Protein AF-A0AAX7UXP7-F1 (afdb_monomer_lite)

Structure (mmCIF, N/CA/C/O backbone):
data_AF-A0AAX7UXP7-F1
#
_entry.id   AF-A0AAX7UXP7-F1
#
loop_
_atom_site.group_PDB
_atom_site.id
_atom_site.type_symbol
_atom_site.label_atom_id
_atom_site.label_alt_id
_atom_site.label_comp_id
_atom_site.label_asym_id
_atom_site.label_entity_id
_atom_site.label_seq_id
_atom_site.pdbx_PDB_ins_code
_atom_site.Cartn_x
_atom_site.Cartn_y
_atom_site.Cartn_z
_atom_site.occupancy
_atom_site.B_iso_or_equiv
_atom_site.auth_seq_id
_atom_site.auth_comp_id
_atom_site.auth_asym_id
_atom_site.auth_atom_id
_atom_site.pdbx_PDB_model_num
ATOM 1 N N . MET A 1 1 ? -62.414 -19.386 76.301 1.00 45.25 1 MET A N 1
ATOM 2 C CA . MET A 1 1 ? -62.161 -19.136 74.865 1.00 45.25 1 MET A CA 1
ATOM 3 C C . MET A 1 1 ? -60.770 -18.519 74.753 1.00 45.25 1 MET A C 1
ATOM 5 O O . MET A 1 1 ? -60.666 -17.306 74.685 1.00 45.25 1 MET A O 1
ATOM 9 N N . GLU A 1 2 ? -59.708 -19.322 74.833 1.00 50.69 2 GLU A N 1
ATOM 10 C CA . GLU A 1 2 ? -58.310 -18.823 74.799 1.00 50.69 2 GLU A CA 1
ATOM 11 C C . GLU A 1 2 ? -57.401 -19.686 73.902 1.00 50.69 2 GLU A C 1
ATOM 13 O O . GLU A 1 2 ? -56.520 -19.162 73.232 1.00 50.69 2 GLU A O 1
ATOM 18 N N . ASP A 1 3 ? -57.729 -20.971 73.752 1.00 52.78 3 ASP A N 1
ATOM 19 C CA . ASP A 1 3 ? -56.965 -21.984 73.004 1.00 52.78 3 ASP A CA 1
ATOM 20 C C . ASP A 1 3 ? -56.747 -21.676 71.498 1.00 52.78 3 ASP A C 1
ATOM 22 O O . ASP A 1 3 ? -55.701 -21.957 70.919 1.00 52.78 3 ASP A O 1
ATOM 26 N N . GLY A 1 4 ? -57.694 -20.994 70.841 1.00 56.22 4 GLY A N 1
ATOM 27 C CA . GLY A 1 4 ? -57.586 -20.679 69.407 1.00 56.22 4 GLY A CA 1
ATOM 28 C C . GLY A 1 4 ? -56.581 -19.571 69.054 1.00 56.22 4 GLY A C 1
ATOM 29 O O . GLY A 1 4 ? -56.155 -19.474 67.902 1.00 56.22 4 GLY A O 1
ATOM 30 N N . ARG A 1 5 ? -56.194 -18.720 70.015 1.00 55.06 5 ARG A N 1
ATOM 31 C CA . ARG A 1 5 ? -55.292 -17.580 69.765 1.00 55.06 5 ARG A CA 1
ATOM 32 C C . ARG A 1 5 ? -53.820 -17.988 69.853 1.00 55.06 5 ARG A C 1
ATOM 34 O O . ARG A 1 5 ? -53.022 -17.498 69.062 1.00 55.06 5 ARG A O 1
ATOM 41 N N . GLU A 1 6 ? -53.478 -18.922 70.737 1.00 54.00 6 GLU A N 1
ATOM 42 C CA . GLU A 1 6 ? -52.107 -19.430 70.897 1.00 54.00 6 GLU A CA 1
ATOM 43 C C . GLU A 1 6 ? -51.679 -20.368 69.760 1.00 54.00 6 GLU A C 1
ATOM 45 O O . GLU A 1 6 ? -50.511 -20.388 69.368 1.00 54.00 6 GLU A O 1
ATOM 50 N N . ALA A 1 7 ? -52.621 -21.107 69.168 1.00 58.28 7 ALA A N 1
ATOM 51 C CA . ALA A 1 7 ? -52.350 -21.936 67.994 1.00 58.28 7 ALA A CA 1
ATOM 52 C C . ALA A 1 7 ? -51.999 -21.089 66.754 1.00 58.28 7 ALA A C 1
ATOM 54 O O . ALA A 1 7 ? -51.093 -21.438 65.997 1.00 58.28 7 ALA A O 1
ATOM 55 N N . SER A 1 8 ? -52.677 -19.948 66.576 1.00 58.97 8 SER A N 1
ATOM 56 C CA . SER A 1 8 ? -52.464 -19.042 65.440 1.00 58.97 8 SER A CA 1
ATOM 57 C C . SER A 1 8 ? -51.187 -18.205 65.559 1.00 58.97 8 SER A C 1
ATOM 59 O O . SER A 1 8 ? -50.617 -17.817 64.540 1.00 58.97 8 SER A O 1
ATOM 61 N N . THR A 1 9 ? -50.722 -17.907 66.775 1.00 61.22 9 THR A N 1
ATOM 62 C CA . THR A 1 9 ? -49.427 -17.241 66.983 1.00 61.22 9 THR A CA 1
ATOM 63 C C . THR A 1 9 ? -48.274 -18.228 66.816 1.00 61.22 9 THR A C 1
ATOM 65 O O . THR A 1 9 ? -47.277 -17.898 66.180 1.00 61.22 9 THR A O 1
ATOM 68 N N . ASN A 1 10 ? -48.430 -19.476 67.270 1.00 64.75 10 ASN A N 1
ATOM 69 C CA . ASN A 1 10 ? -47.426 -20.528 67.084 1.00 64.75 10 ASN A CA 1
ATOM 70 C C . ASN A 1 10 ? -47.204 -20.932 65.619 1.00 64.75 10 ASN A C 1
ATOM 72 O O . ASN A 1 10 ? -46.110 -21.372 65.279 1.00 64.75 10 ASN A O 1
ATOM 76 N N . SER A 1 11 ? -48.203 -20.812 64.741 1.00 66.19 11 SER A N 1
ATOM 77 C CA . SER A 1 11 ? -48.009 -21.074 63.307 1.00 66.19 11 SER A CA 1
ATOM 78 C C . SER A 1 11 ? -47.203 -19.980 62.607 1.00 66.19 11 SER A C 1
ATOM 80 O O . SER A 1 11 ? -46.472 -20.277 61.671 1.00 66.19 11 SER A O 1
ATOM 82 N N . LEU A 1 12 ? -47.314 -18.731 63.070 1.00 63.19 12 LEU A N 1
ATOM 83 C CA . LEU A 1 12 ? -46.637 -17.570 62.484 1.00 63.19 12 LEU A CA 1
ATOM 84 C C . LEU A 1 12 ? -45.161 -17.505 62.909 1.00 63.19 12 LEU A C 1
ATOM 86 O O . LEU A 1 12 ? -44.303 -17.125 62.127 1.00 63.19 12 LEU A O 1
ATOM 90 N N . LEU A 1 13 ? -44.855 -17.971 64.123 1.00 61.97 13 LEU A N 1
ATOM 91 C CA . LEU A 1 13 ? -43.490 -18.084 64.651 1.00 61.97 13 LEU A CA 1
ATOM 92 C C . LEU A 1 13 ? -42.715 -19.311 64.129 1.00 61.97 13 LEU A C 1
ATOM 94 O O . LEU A 1 13 ? -41.560 -19.502 64.489 1.00 61.97 13 LEU A O 1
ATOM 98 N N . LYS A 1 14 ? -43.332 -20.162 63.303 1.00 64.94 14 LYS A N 1
ATOM 99 C CA . LYS A 1 14 ? -42.660 -21.305 62.655 1.00 64.94 14 LYS A CA 1
ATOM 100 C C . LYS A 1 14 ? -42.082 -20.975 61.282 1.00 64.94 14 LYS A C 1
ATOM 102 O O . LYS A 1 14 ? -41.465 -21.847 60.677 1.00 64.94 14 LYS A O 1
ATOM 107 N N . ASP A 1 15 ? -42.310 -19.763 60.789 1.00 71.06 15 ASP A N 1
ATOM 108 C CA . ASP A 1 15 ? -41.769 -19.329 59.508 1.00 71.06 15 ASP A CA 1
ATOM 109 C C . ASP A 1 15 ? -40.253 -19.096 59.624 1.00 71.06 15 ASP A C 1
ATOM 111 O O . ASP A 1 15 ? -39.783 -18.504 60.602 1.00 71.06 15 ASP A O 1
ATOM 115 N N . GLU A 1 16 ? -39.480 -19.554 58.635 1.00 68.81 16 GLU A N 1
ATOM 116 C CA . GLU A 1 16 ? -38.008 -19.482 58.649 1.00 68.81 16 GLU A CA 1
ATOM 117 C C . GLU A 1 16 ? -37.503 -18.038 58.771 1.00 68.81 16 GLU A C 1
ATOM 119 O O . GLU A 1 16 ? -36.435 -17.799 59.329 1.00 68.81 16 GLU A O 1
ATOM 124 N N . CYS A 1 17 ? -38.297 -17.054 58.334 1.00 67.94 17 CYS A N 1
ATOM 125 C CA . CYS A 1 17 ? -37.944 -15.638 58.426 1.00 67.94 17 CYS A CA 1
ATOM 126 C C . CYS A 1 17 ? -37.939 -15.082 59.864 1.00 67.94 17 CYS A C 1
ATOM 128 O O . CYS A 1 17 ? -37.333 -14.037 60.109 1.00 67.94 17 CYS A O 1
ATOM 130 N N . TYR A 1 18 ? -38.580 -15.769 60.819 1.00 70.25 18 TYR A N 1
ATOM 131 C CA . TYR A 1 18 ? -38.596 -15.389 62.236 1.00 70.25 18 TYR A CA 1
ATOM 132 C C . TYR A 1 18 ? -37.625 -16.211 63.089 1.00 70.25 18 TYR A C 1
ATOM 134 O O . TYR A 1 18 ? -37.438 -15.889 64.264 1.00 70.25 18 TYR A O 1
ATOM 142 N N . ALA A 1 19 ? -36.977 -17.232 62.516 1.00 73.06 19 ALA A N 1
ATOM 143 C CA . ALA A 1 19 ? -36.069 -18.124 63.234 1.00 73.06 19 ALA A CA 1
ATOM 144 C C . ALA A 1 19 ? -34.915 -17.362 63.907 1.00 73.06 19 ALA A C 1
ATOM 146 O O . ALA A 1 19 ? -34.604 -17.618 65.071 1.00 73.06 19 ALA A O 1
ATOM 147 N N . ASP A 1 20 ? -34.361 -16.361 63.219 1.00 73.19 20 ASP A N 1
ATOM 148 C CA . ASP A 1 20 ? -33.264 -15.532 63.730 1.00 73.19 20 ASP A CA 1
ATOM 149 C C . ASP A 1 20 ? -33.688 -14.654 64.920 1.00 73.19 20 ASP A C 1
ATOM 151 O O . ASP A 1 20 ? -32.883 -14.393 65.812 1.00 73.19 20 ASP A O 1
ATOM 155 N N . PHE A 1 21 ? -34.962 -14.249 64.985 1.00 75.44 21 PHE A N 1
ATOM 156 C CA . PHE A 1 21 ? -35.525 -13.427 66.066 1.00 75.44 21 PHE A CA 1
ATOM 157 C C . PHE A 1 21 ? -35.982 -14.248 67.283 1.00 75.44 21 PHE A C 1
ATOM 159 O O . PHE A 1 21 ? -36.223 -13.687 68.351 1.00 75.44 21 PHE A O 1
ATOM 166 N N . LEU A 1 22 ? -36.120 -15.568 67.129 1.00 74.88 22 LEU A N 1
ATOM 167 C CA . LEU A 1 22 ? -36.599 -16.497 68.161 1.00 74.88 22 LEU A CA 1
ATOM 168 C C . LEU A 1 22 ? -35.466 -17.145 68.975 1.00 74.88 22 LEU A C 1
ATOM 170 O O . LEU A 1 22 ? -35.725 -17.950 69.875 1.00 74.88 22 LEU A O 1
ATOM 174 N N . VAL A 1 23 ? -34.209 -16.794 68.689 1.00 79.19 23 VAL A N 1
ATOM 175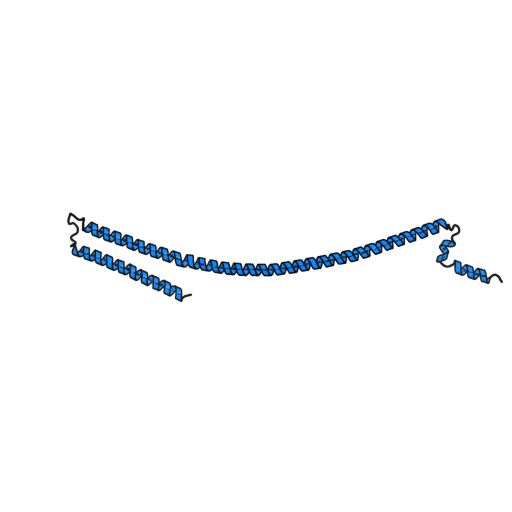 C CA . VAL A 1 23 ? -33.035 -17.238 69.453 1.00 79.19 23 VAL A CA 1
ATOM 176 C C . VAL A 1 23 ? -33.084 -16.651 70.872 1.00 79.19 23 VAL A C 1
ATOM 178 O O . VAL A 1 23 ? -33.317 -15.459 71.052 1.00 79.19 23 VAL A O 1
ATOM 181 N N . LYS A 1 24 ? -32.842 -17.482 71.900 1.00 72.69 24 LYS A N 1
ATOM 182 C CA . LYS A 1 24 ? -32.961 -17.096 73.326 1.00 72.69 24 LYS A CA 1
ATOM 183 C C . LYS A 1 24 ? -32.108 -15.887 73.742 1.00 72.69 24 LYS A C 1
ATOM 185 O O . LYS A 1 24 ? -32.504 -15.186 74.665 1.00 72.69 24 LYS A O 1
ATOM 190 N N . ASP A 1 25 ? -31.000 -15.640 73.047 1.00 75.81 25 ASP A N 1
ATOM 191 C CA . ASP A 1 25 ? -30.068 -14.530 73.287 1.00 75.81 25 ASP A CA 1
ATOM 192 C C . ASP A 1 25 ? -30.008 -13.570 72.084 1.00 75.81 25 ASP A C 1
ATOM 194 O O . ASP A 1 25 ? -28.939 -13.098 71.698 1.00 75.81 25 ASP A O 1
ATOM 198 N N . PHE A 1 26 ? -31.150 -13.323 71.433 1.00 78.25 26 PHE A N 1
ATOM 199 C CA . PHE A 1 26 ? -31.222 -12.437 70.273 1.00 78.25 26 PHE A CA 1
ATOM 200 C C . PHE A 1 26 ? -30.730 -11.020 70.608 1.00 78.25 26 PHE A C 1
ATOM 202 O O . PHE A 1 26 ? -31.384 -10.256 71.323 1.00 78.25 26 PHE A O 1
ATOM 209 N N . ASP A 1 27 ? -29.575 -10.655 70.050 1.00 78.62 27 ASP A N 1
ATOM 210 C CA . ASP A 1 27 ? -29.016 -9.315 70.166 1.00 78.62 27 ASP A CA 1
ATOM 211 C C . ASP A 1 27 ? -29.333 -8.479 68.921 1.00 78.62 27 ASP A C 1
ATOM 213 O O . ASP A 1 27 ? -28.698 -8.599 67.868 1.00 78.62 27 ASP A O 1
ATOM 217 N N . VAL A 1 28 ? -30.291 -7.562 69.083 1.00 80.06 28 VAL A N 1
ATOM 218 C CA . VAL A 1 28 ? -30.708 -6.591 68.061 1.00 80.06 28 VAL A CA 1
ATOM 219 C C . VAL A 1 28 ? -29.515 -5.821 67.498 1.00 80.06 28 VAL A C 1
ATOM 221 O O . VAL A 1 28 ? -29.499 -5.529 66.301 1.00 80.06 28 VAL A O 1
ATOM 224 N N . LYS A 1 29 ? -28.514 -5.481 68.322 1.00 83.06 29 LYS A N 1
ATOM 225 C CA . LYS A 1 29 ? -27.361 -4.678 67.883 1.00 83.06 29 LYS A CA 1
ATOM 226 C C . LYS A 1 29 ? -26.453 -5.473 66.956 1.00 83.06 29 LYS A C 1
ATOM 228 O O . LYS A 1 29 ? -26.049 -4.955 65.918 1.00 83.06 29 LYS A O 1
ATOM 233 N N . THR A 1 30 ? -26.179 -6.729 67.292 1.00 81.44 30 THR A N 1
ATOM 234 C CA . THR A 1 30 ? -25.364 -7.611 66.451 1.00 81.44 30 THR A CA 1
ATOM 235 C C . THR A 1 30 ? -26.091 -7.964 65.152 1.00 81.44 30 THR A C 1
ATOM 237 O O . THR A 1 30 ? -25.498 -7.858 64.078 1.00 81.44 30 THR A O 1
ATOM 240 N N . TYR A 1 31 ? -27.392 -8.268 65.215 1.00 82.00 31 TYR A N 1
ATOM 241 C CA . TYR A 1 31 ? -28.195 -8.562 64.023 1.00 82.00 31 TYR A CA 1
ATOM 242 C C . TYR A 1 31 ? -28.293 -7.357 63.072 1.00 82.00 31 TYR A C 1
ATOM 244 O O . TYR A 1 31 ? -28.062 -7.489 61.871 1.00 82.00 31 TYR A O 1
ATOM 252 N N . THR A 1 32 ? -28.564 -6.152 63.592 1.00 78.50 32 THR A N 1
ATOM 253 C CA . THR A 1 32 ? -28.597 -4.929 62.765 1.00 78.50 32 THR A CA 1
ATOM 254 C C . THR A 1 32 ? -27.227 -4.583 62.188 1.00 78.50 32 THR A C 1
ATOM 256 O O . THR A 1 32 ? -27.147 -4.242 61.010 1.00 78.50 32 THR A O 1
ATOM 259 N N . ALA A 1 33 ? -26.143 -4.733 62.955 1.00 80.00 33 ALA A N 1
ATOM 260 C CA . ALA A 1 33 ? -24.785 -4.538 62.447 1.00 80.00 33 ALA A CA 1
ATOM 261 C C . ALA A 1 33 ? -24.449 -5.513 61.304 1.00 80.00 33 ALA A C 1
ATOM 263 O O . ALA A 1 33 ? -23.885 -5.100 60.291 1.00 80.00 33 ALA A O 1
ATOM 264 N N . GLN A 1 34 ? -24.843 -6.783 61.426 1.00 81.69 34 GLN A N 1
ATOM 265 C CA . GLN A 1 34 ? -24.633 -7.801 60.396 1.00 81.69 34 GLN A CA 1
ATOM 266 C C . GLN A 1 34 ? -25.490 -7.553 59.147 1.00 81.69 34 GLN A C 1
ATOM 268 O O . GLN A 1 34 ? -24.985 -7.651 58.028 1.00 81.69 34 GLN A O 1
ATOM 273 N N . ALA A 1 35 ? -26.757 -7.170 59.315 1.00 79.12 35 ALA A N 1
ATOM 274 C CA . ALA A 1 35 ? -27.641 -6.806 58.209 1.00 79.12 35 ALA A CA 1
ATOM 275 C C . ALA A 1 35 ? -27.117 -5.583 57.432 1.00 79.12 35 ALA A C 1
ATOM 277 O O . ALA A 1 35 ? -27.110 -5.595 56.200 1.00 79.12 35 ALA A O 1
ATOM 278 N N . ILE A 1 36 ? -26.604 -4.563 58.133 1.00 82.25 36 ILE A N 1
ATOM 279 C CA . ILE A 1 36 ? -25.937 -3.407 57.512 1.00 82.25 36 ILE A CA 1
ATOM 280 C C . ILE A 1 36 ? -24.690 -3.864 56.744 1.00 82.25 36 ILE A C 1
ATOM 282 O O . ILE A 1 36 ? -24.492 -3.456 55.603 1.00 82.25 36 ILE A O 1
ATOM 286 N N . HIS A 1 37 ? -23.873 -4.747 57.322 1.00 85.00 37 HIS A N 1
ATOM 287 C CA . HIS A 1 37 ? -22.682 -5.274 56.654 1.00 85.00 37 HIS A CA 1
ATOM 288 C C . HIS A 1 37 ? -23.013 -6.024 55.357 1.00 85.00 37 HIS A C 1
ATOM 290 O O . HIS A 1 37 ? -22.356 -5.809 54.339 1.00 85.00 37 HIS A O 1
ATOM 296 N N . HIS A 1 38 ? -24.045 -6.871 55.362 1.00 84.06 38 HIS A N 1
ATOM 297 C CA . HIS A 1 38 ? -24.507 -7.561 54.155 1.00 84.06 38 HIS A CA 1
A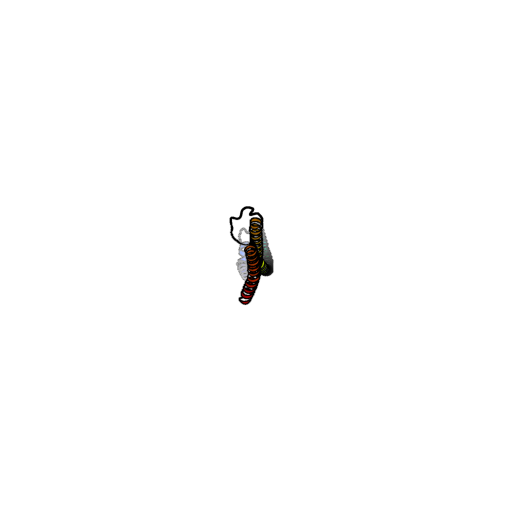TOM 298 C C . HIS A 1 38 ? -25.056 -6.592 53.104 1.00 84.06 38 HIS A C 1
ATOM 300 O O . HIS A 1 38 ? -24.774 -6.768 51.919 1.00 84.06 38 HIS A O 1
ATOM 306 N N . ALA A 1 39 ? -25.774 -5.542 53.518 1.00 82.75 39 ALA A N 1
ATOM 307 C CA . ALA A 1 39 ? -26.228 -4.493 52.606 1.00 82.75 39 ALA A CA 1
ATOM 308 C C . ALA A 1 39 ? -25.043 -3.771 51.937 1.00 82.75 39 ALA A C 1
ATOM 310 O O . ALA A 1 39 ? -25.058 -3.555 50.726 1.00 82.75 39 ALA A O 1
ATOM 311 N N . VAL A 1 40 ? -23.977 -3.485 52.693 1.00 85.25 40 VAL A N 1
ATOM 312 C CA . VAL A 1 40 ? -22.738 -2.901 52.153 1.00 85.25 40 VAL A CA 1
ATOM 313 C C . VAL A 1 40 ? -22.045 -3.861 51.177 1.00 85.25 40 VAL A C 1
ATOM 315 O O . VAL A 1 40 ? -21.572 -3.428 50.129 1.00 85.25 40 VAL A O 1
ATOM 318 N N . ILE A 1 41 ? -22.007 -5.165 51.465 1.00 85.12 41 ILE A N 1
ATOM 319 C CA . ILE A 1 41 ? -21.423 -6.171 50.557 1.00 85.12 41 ILE A CA 1
ATOM 320 C C . ILE A 1 41 ? -22.216 -6.253 49.244 1.00 85.12 41 ILE A C 1
ATOM 322 O O . ILE A 1 41 ? -21.615 -6.263 48.168 1.00 85.12 41 ILE A O 1
ATOM 326 N N . ALA A 1 42 ? -23.548 -6.257 49.314 1.00 87.62 42 ALA A N 1
ATOM 327 C CA . ALA A 1 42 ? -24.414 -6.212 48.137 1.00 87.62 42 ALA A CA 1
ATOM 328 C C . ALA A 1 42 ? -24.196 -4.935 47.307 1.00 87.62 42 ALA A C 1
ATOM 330 O O . ALA A 1 42 ? -24.122 -5.007 46.081 1.00 87.62 42 ALA A O 1
ATOM 331 N N . GLU A 1 43 ? -24.019 -3.780 47.953 1.00 88.62 43 GLU A N 1
ATOM 332 C CA . GLU A 1 43 ? -23.707 -2.522 47.265 1.00 88.62 43 GLU A CA 1
ATOM 333 C C . GLU A 1 43 ? -22.353 -2.584 46.539 1.00 88.62 43 GLU A C 1
ATOM 335 O O . GLU A 1 43 ? -22.240 -2.147 45.393 1.00 88.62 43 GLU A O 1
ATOM 340 N N . GLN A 1 44 ? -21.320 -3.155 47.165 1.00 91.31 44 GLN A N 1
ATOM 341 C CA . GLN A 1 44 ? -20.007 -3.311 46.528 1.00 91.31 44 GLN A CA 1
ATOM 342 C C . GLN A 1 44 ? -20.045 -4.298 45.355 1.00 91.31 44 GLN A C 1
ATOM 344 O O . GLN A 1 44 ? -19.441 -4.034 44.315 1.00 91.31 44 GLN A O 1
ATOM 349 N N . LEU A 1 45 ? -20.799 -5.394 45.472 1.00 90.50 45 LEU A N 1
ATOM 350 C CA . LEU A 1 45 ? -21.047 -6.321 44.363 1.00 90.50 45 LEU A CA 1
ATOM 351 C C . LEU A 1 45 ? -21.785 -5.642 43.206 1.00 90.50 45 LEU A C 1
ATOM 353 O O . LEU A 1 45 ? -21.415 -5.840 42.050 1.00 90.50 45 LEU A O 1
ATOM 357 N N . ALA A 1 46 ? -22.777 -4.799 43.503 1.00 91.69 46 ALA A N 1
ATOM 358 C CA . ALA A 1 46 ? -23.487 -4.026 42.489 1.00 91.69 46 ALA A CA 1
ATOM 359 C C . ALA A 1 46 ? -22.553 -3.038 41.768 1.00 91.69 46 ALA A C 1
ATOM 361 O O . ALA A 1 46 ? -22.565 -2.969 40.538 1.00 91.69 46 ALA A O 1
ATOM 362 N N . LYS A 1 47 ? -21.685 -2.331 42.506 1.00 93.19 47 LYS A N 1
ATOM 363 C CA . LYS A 1 47 ? -20.665 -1.435 41.928 1.00 93.19 47 LYS A CA 1
ATOM 364 C C . LYS A 1 47 ? -19.656 -2.189 41.068 1.00 93.19 47 LYS A C 1
ATOM 366 O O . LYS A 1 47 ? -19.296 -1.707 39.997 1.00 93.19 47 LYS A O 1
ATOM 371 N N . LEU A 1 48 ? -19.222 -3.373 41.496 1.00 94.88 48 LEU A N 1
ATOM 372 C CA . LEU A 1 48 ? -18.322 -4.213 40.710 1.00 94.88 48 LEU A CA 1
ATOM 373 C C . LEU A 1 48 ? -18.993 -4.691 39.418 1.00 94.88 48 LEU A C 1
ATOM 375 O O . LEU A 1 48 ? -18.406 -4.560 38.350 1.00 94.88 48 LEU A O 1
ATOM 379 N N . ALA A 1 49 ? -20.231 -5.183 39.492 1.00 93.44 49 ALA A N 1
ATOM 380 C CA . ALA A 1 49 ? -20.995 -5.599 38.316 1.00 93.44 49 ALA A CA 1
ATOM 381 C C . ALA A 1 49 ? -21.209 -4.436 37.329 1.00 93.44 49 ALA A C 1
ATOM 383 O O . ALA A 1 49 ? -21.068 -4.607 36.115 1.00 93.44 49 ALA A O 1
ATOM 384 N N . GLN A 1 50 ? -21.479 -3.236 37.850 1.00 94.94 50 GLN A N 1
ATOM 385 C CA . GLN A 1 50 ? -21.564 -2.014 37.055 1.00 94.94 50 GLN A CA 1
ATOM 386 C C . GLN A 1 50 ? -20.220 -1.671 36.398 1.00 94.94 50 GLN A C 1
ATOM 388 O O . GLN A 1 50 ? -20.190 -1.365 35.207 1.00 94.94 50 GLN A O 1
ATOM 393 N N . GLY A 1 51 ? -19.114 -1.752 37.143 1.00 94.94 51 GLY A N 1
ATOM 394 C CA . GLY A 1 51 ? -17.766 -1.523 36.622 1.00 94.94 51 GLY A CA 1
ATOM 395 C C . GLY A 1 51 ? -17.384 -2.518 35.526 1.00 94.94 51 GLY A C 1
ATOM 396 O O . GLY A 1 51 ? -16.852 -2.112 34.497 1.00 94.94 51 GLY A O 1
ATOM 397 N N . ILE A 1 52 ? -17.731 -3.798 35.695 1.00 94.75 52 ILE A N 1
ATOM 398 C CA . ILE A 1 52 ? -17.527 -4.841 34.679 1.00 94.75 52 ILE A CA 1
ATOM 399 C C . ILE A 1 52 ? -18.327 -4.519 33.413 1.00 94.75 52 ILE A C 1
ATOM 401 O O . ILE A 1 52 ? -17.766 -4.559 32.324 1.00 94.75 52 ILE A O 1
ATOM 405 N N . SER A 1 53 ? -19.601 -4.130 33.536 1.00 94.12 53 SER A N 1
ATOM 406 C CA . SER A 1 53 ? -20.416 -3.747 32.369 1.00 94.12 53 SER A CA 1
ATOM 407 C C . SER A 1 53 ? -19.887 -2.501 31.652 1.00 94.12 53 SER A C 1
ATOM 409 O O . SER A 1 53 ? -19.955 -2.410 30.429 1.00 94.12 53 SER A O 1
ATOM 411 N N . GLN A 1 54 ? -19.363 -1.522 32.394 1.00 94.88 54 GLN A N 1
ATOM 412 C CA . GLN A 1 54 ? -18.751 -0.335 31.793 1.00 94.88 54 GLN A CA 1
ATOM 413 C C . GLN A 1 54 ? -17.455 -0.679 31.061 1.00 94.88 54 GLN A C 1
ATOM 415 O O . GLN A 1 54 ? -17.255 -0.212 29.941 1.00 94.88 54 GLN A O 1
ATOM 420 N N . LEU A 1 55 ? -16.609 -1.516 31.666 1.00 95.56 55 LEU A N 1
ATOM 421 C CA . LEU A 1 55 ? -15.378 -1.989 31.044 1.00 95.56 55 LEU A CA 1
ATOM 422 C C . LEU A 1 55 ? -15.671 -2.789 29.772 1.00 95.56 55 LEU A C 1
ATOM 424 O O . LEU A 1 55 ? -15.003 -2.580 28.769 1.00 95.56 55 LEU A O 1
ATOM 428 N N . ASP A 1 56 ? -16.681 -3.658 29.797 1.00 94.25 56 ASP A N 1
ATOM 429 C CA . ASP A 1 56 ? -17.104 -4.448 28.638 1.00 94.25 56 ASP A CA 1
ATOM 430 C C . ASP A 1 56 ? -17.545 -3.552 27.471 1.00 94.25 56 ASP A C 1
ATOM 432 O O . ASP A 1 56 ? -17.075 -3.698 26.342 1.00 94.25 56 ASP A O 1
ATOM 436 N N . LYS A 1 57 ? -18.365 -2.535 27.761 1.00 93.50 57 LYS A N 1
ATOM 437 C CA . LYS A 1 57 ? -18.803 -1.558 26.758 1.00 93.50 57 LYS A CA 1
ATOM 438 C C . LYS A 1 57 ? -17.635 -0.765 26.167 1.00 93.50 57 LYS A C 1
ATOM 440 O O . LYS A 1 57 ? -17.585 -0.542 24.954 1.00 93.50 57 LYS A O 1
ATOM 445 N N . GLU A 1 58 ? -16.716 -0.318 27.013 1.00 93.31 58 GLU A N 1
ATOM 446 C CA . GLU A 1 58 ? -15.542 0.441 26.583 1.00 93.31 58 GLU A CA 1
ATOM 447 C C . GLU A 1 58 ? -14.598 -0.432 25.749 1.00 93.31 58 GLU A C 1
ATOM 449 O O . GLU A 1 58 ? -14.157 -0.023 24.678 1.00 93.31 58 GLU A O 1
ATOM 454 N N . LEU A 1 59 ? -14.362 -1.673 26.178 1.00 93.88 59 LEU A N 1
ATOM 455 C CA . LEU A 1 59 ? -13.554 -2.641 25.446 1.00 93.88 59 LEU A CA 1
ATOM 456 C C . LEU A 1 59 ? -14.160 -2.939 24.074 1.00 93.88 59 LEU A C 1
ATOM 458 O O . LEU A 1 59 ? -13.438 -2.932 23.079 1.00 93.88 59 LEU A O 1
ATOM 462 N N . HIS A 1 60 ? -15.478 -3.125 23.991 1.00 93.50 60 HIS A N 1
ATOM 463 C CA . HIS A 1 60 ? -16.160 -3.303 22.712 1.00 93.50 60 HIS A CA 1
ATOM 464 C C . HIS A 1 60 ? -15.978 -2.082 21.801 1.00 93.50 60 HIS A C 1
ATOM 466 O O . HIS A 1 60 ? -15.626 -2.228 20.632 1.00 93.50 60 HIS A O 1
ATOM 472 N N . THR A 1 61 ? -16.133 -0.875 22.348 1.00 90.00 61 THR A N 1
ATOM 473 C CA . THR A 1 61 ? -15.958 0.381 21.601 1.00 90.00 61 THR A CA 1
ATOM 474 C C . THR A 1 61 ? -14.531 0.524 21.071 1.00 90.00 61 THR A C 1
ATOM 476 O O . THR A 1 61 ? -14.338 0.801 19.888 1.00 90.00 61 THR A O 1
ATOM 479 N N . GLN A 1 62 ? -13.521 0.272 21.908 1.00 93.25 62 GLN A N 1
ATOM 480 C CA . GLN A 1 62 ? -12.114 0.347 21.509 1.00 93.25 62 GLN A CA 1
ATOM 481 C C . GLN A 1 62 ? -11.745 -0.710 20.469 1.00 93.25 62 GLN A C 1
ATOM 483 O O . GLN A 1 62 ? -11.016 -0.413 19.525 1.00 93.25 62 GLN A O 1
ATOM 488 N N . VAL A 1 63 ? -12.240 -1.942 20.615 1.00 93.00 63 VAL A N 1
ATOM 489 C CA . VAL A 1 63 ? -11.983 -3.019 19.650 1.00 93.00 63 VAL A CA 1
ATOM 490 C C . VAL A 1 63 ? -12.584 -2.683 18.290 1.00 93.00 63 VAL A C 1
ATOM 492 O O . VAL A 1 63 ? -11.897 -2.858 17.281 1.00 93.00 63 VAL A O 1
ATOM 495 N N . VAL A 1 64 ? -13.819 -2.172 18.261 1.00 87.69 64 VAL A N 1
ATOM 496 C CA . VAL A 1 64 ? -14.501 -1.761 17.026 1.00 87.69 64 VAL A CA 1
ATOM 497 C C . VAL A 1 64 ? -13.773 -0.591 16.369 1.00 87.69 64 VAL A C 1
ATOM 499 O O . VAL A 1 64 ? -13.411 -0.702 15.202 1.00 87.69 64 VAL A O 1
ATOM 502 N N . ALA A 1 65 ? -13.461 0.470 17.119 1.00 85.94 65 ALA A N 1
ATOM 503 C CA . ALA A 1 65 ? -12.718 1.618 16.595 1.00 85.94 65 ALA A CA 1
ATOM 504 C C . ALA A 1 65 ? -11.364 1.192 16.008 1.00 85.94 65 ALA A C 1
ATOM 506 O O . ALA A 1 65 ? -11.014 1.555 14.889 1.00 85.94 65 ALA A O 1
ATOM 507 N N . ARG A 1 66 ? -10.631 0.324 16.716 1.00 88.25 66 ARG A N 1
ATOM 508 C CA . ARG A 1 66 ? -9.346 -0.189 16.233 1.00 88.25 66 ARG A CA 1
ATOM 509 C C . ARG A 1 66 ? -9.493 -1.063 14.984 1.00 88.25 66 ARG A C 1
ATOM 511 O O . ARG A 1 66 ? -8.590 -1.070 14.155 1.00 88.25 66 ARG A O 1
ATOM 518 N N . HIS A 1 67 ? -10.586 -1.817 14.847 1.00 88.94 67 HIS A N 1
ATOM 519 C CA . HIS A 1 67 ? -10.858 -2.598 13.635 1.00 88.94 67 HIS A CA 1
ATOM 520 C C . HIS A 1 67 ? -11.173 -1.698 12.446 1.00 88.94 67 HIS A C 1
ATOM 522 O O . HIS A 1 67 ? -10.644 -1.943 11.365 1.00 88.94 67 HIS A O 1
ATOM 528 N N . GLU A 1 68 ? -11.981 -0.657 12.636 1.00 80.62 68 GLU A N 1
ATOM 529 C CA . GLU A 1 68 ? -12.248 0.330 11.587 1.00 80.62 68 GLU A CA 1
ATOM 530 C C . GLU A 1 68 ? -10.970 1.062 11.168 1.00 80.62 68 GLU A C 1
ATOM 532 O O . GLU A 1 68 ? -10.705 1.173 9.972 1.00 80.62 68 GLU A O 1
ATOM 537 N N . ASP A 1 69 ? -10.121 1.456 12.121 1.00 86.56 69 ASP A N 1
ATOM 538 C CA . ASP A 1 69 ? -8.823 2.073 11.832 1.00 86.56 69 ASP A CA 1
ATOM 539 C C . ASP A 1 69 ? -7.894 1.129 11.052 1.00 86.56 69 ASP A C 1
ATOM 541 O O . ASP A 1 69 ? -7.255 1.543 10.083 1.00 86.56 69 ASP A O 1
ATOM 545 N N . LEU A 1 70 ? -7.813 -0.148 11.445 1.00 84.12 70 LEU A N 1
ATOM 546 C CA . LEU A 1 70 ? -7.013 -1.157 10.740 1.00 84.12 70 LEU A CA 1
ATOM 547 C C . LEU A 1 70 ? -7.565 -1.451 9.340 1.00 84.12 70 LEU A C 1
ATOM 549 O O . LEU A 1 70 ? -6.783 -1.619 8.407 1.00 84.12 70 LEU A O 1
ATOM 553 N N . LEU A 1 71 ? -8.889 -1.477 9.169 1.00 81.88 71 LEU A N 1
ATOM 554 C CA . LEU A 1 71 ? -9.538 -1.629 7.865 1.00 81.88 71 LEU A CA 1
ATOM 555 C C . LEU A 1 71 ? -9.284 -0.416 6.967 1.00 81.88 71 LEU A C 1
ATOM 557 O O . LEU A 1 71 ? -8.950 -0.584 5.793 1.00 81.88 71 LEU A O 1
ATOM 561 N N . ALA A 1 72 ? -9.385 0.799 7.505 1.00 79.38 72 ALA A N 1
ATOM 562 C CA . ALA A 1 72 ? -9.078 2.028 6.780 1.00 79.38 72 ALA A CA 1
ATOM 563 C C . ALA A 1 72 ? -7.598 2.080 6.372 1.00 79.38 72 ALA A C 1
ATOM 565 O O . ALA A 1 72 ? -7.286 2.445 5.238 1.00 79.38 72 ALA A O 1
ATOM 566 N N . GLN A 1 73 ? -6.689 1.650 7.253 1.00 87.56 73 GLN A N 1
ATOM 567 C CA . GLN A 1 73 ? -5.269 1.503 6.928 1.00 87.56 73 GLN A CA 1
ATOM 568 C C . GLN A 1 73 ? -5.036 0.455 5.840 1.00 87.56 73 GLN A C 1
ATOM 570 O O . GLN A 1 73 ? -4.321 0.743 4.886 1.00 87.56 73 GLN A O 1
ATOM 575 N N . ALA A 1 74 ? -5.652 -0.725 5.931 1.00 80.94 74 ALA A N 1
ATOM 576 C CA . ALA A 1 74 ? -5.528 -1.767 4.912 1.00 80.94 74 ALA A CA 1
ATOM 577 C C . ALA A 1 74 ? -6.043 -1.289 3.544 1.00 80.94 74 ALA A C 1
ATOM 579 O O . ALA A 1 74 ? -5.348 -1.439 2.543 1.00 80.94 74 ALA A O 1
ATOM 580 N N . THR A 1 75 ? -7.197 -0.615 3.520 1.00 75.06 75 THR A N 1
ATOM 581 C CA . THR A 1 75 ? -7.769 -0.014 2.301 1.00 75.06 75 THR A CA 1
ATOM 582 C C . THR A 1 75 ? -6.859 1.089 1.741 1.00 75.06 75 THR A C 1
ATOM 584 O O . THR A 1 75 ? -6.687 1.226 0.529 1.00 75.06 75 THR A O 1
ATOM 587 N N . GLY A 1 76 ? -6.229 1.880 2.616 1.00 76.81 76 GLY A N 1
ATOM 588 C CA . GLY A 1 76 ? -5.247 2.892 2.226 1.00 76.81 76 GLY A CA 1
ATOM 589 C C . GLY A 1 76 ? -3.965 2.292 1.639 1.00 76.81 76 GLY A C 1
ATOM 590 O O . GLY A 1 76 ? -3.442 2.815 0.654 1.00 76.81 76 GLY A O 1
ATOM 591 N N . ILE A 1 77 ? -3.480 1.183 2.203 1.00 78.06 77 ILE A N 1
ATOM 592 C CA . ILE A 1 77 ? -2.314 0.439 1.702 1.00 78.06 77 ILE A CA 1
ATOM 593 C C . ILE A 1 77 ? -2.624 -0.196 0.343 1.00 78.06 77 ILE A C 1
ATOM 595 O O . ILE A 1 77 ? -1.801 -0.097 -0.562 1.00 78.06 77 ILE A O 1
ATOM 599 N N . GLU A 1 78 ? -3.814 -0.768 0.162 1.00 79.25 78 GLU A N 1
ATOM 600 C CA . GLU A 1 78 ? -4.257 -1.335 -1.120 1.00 79.25 78 GLU A CA 1
ATOM 601 C C . GLU A 1 78 ? -4.309 -0.268 -2.230 1.00 79.25 78 GLU A C 1
ATOM 603 O O . GLU A 1 78 ? -3.807 -0.469 -3.337 1.00 79.25 78 GLU A O 1
ATOM 608 N N . SER A 1 79 ? -4.828 0.925 -1.922 1.00 77.69 79 SER A N 1
ATOM 609 C CA . SER A 1 79 ? -4.795 2.069 -2.846 1.00 77.69 79 SER A CA 1
ATOM 610 C C . SER A 1 79 ? -3.360 2.460 -3.232 1.00 77.69 79 SER A C 1
ATOM 612 O O . SER A 1 79 ? -3.064 2.721 -4.404 1.00 77.69 79 SER A O 1
ATOM 614 N N . LEU A 1 80 ? -2.439 2.453 -2.262 1.00 79.81 80 LEU A N 1
ATOM 615 C CA . LEU A 1 80 ? -1.028 2.751 -2.502 1.00 79.81 80 LEU A CA 1
ATOM 616 C C . LEU A 1 80 ? -0.348 1.673 -3.361 1.00 79.81 80 LEU A C 1
ATOM 618 O O . LEU A 1 80 ? 0.464 2.013 -4.223 1.00 79.81 80 LEU A O 1
ATOM 622 N N . GLU A 1 81 ? -0.703 0.401 -3.185 1.00 86.12 81 GLU A N 1
ATOM 623 C CA . GLU A 1 81 ? -0.236 -0.702 -4.031 1.00 86.12 81 GLU A CA 1
ATOM 624 C C . GLU A 1 81 ? -0.645 -0.495 -5.497 1.00 86.12 81 GLU A C 1
ATOM 626 O O . GLU A 1 81 ? 0.188 -0.639 -6.396 1.00 86.12 81 GLU A O 1
ATOM 631 N N . GLY A 1 82 ? -1.874 -0.033 -5.751 1.00 81.69 82 GLY A N 1
ATOM 632 C CA . GLY A 1 82 ? -2.329 0.340 -7.095 1.00 81.69 82 GLY A CA 1
ATOM 633 C C . GLY A 1 82 ? -1.491 1.459 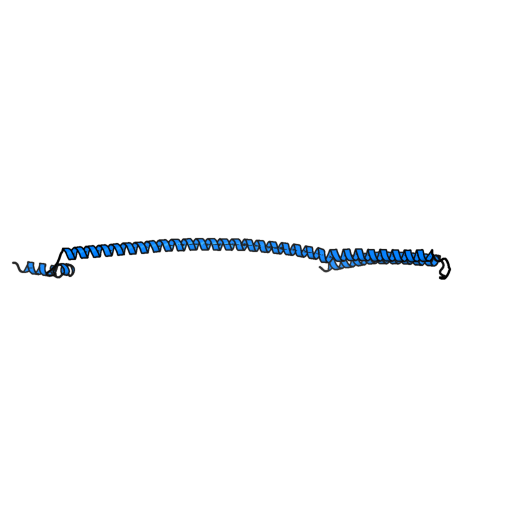-7.731 1.00 81.69 82 GLY A C 1
ATOM 634 O O . GLY A 1 82 ? -1.109 1.377 -8.903 1.00 81.69 82 GLY A O 1
ATOM 635 N N . VAL A 1 83 ? -1.131 2.490 -6.958 1.00 84.25 83 VAL A N 1
ATOM 636 C CA . VAL A 1 83 ? -0.232 3.563 -7.427 1.00 84.25 83 VAL A CA 1
ATOM 637 C C . VAL A 1 83 ? 1.170 3.022 -7.718 1.00 84.25 83 VAL A C 1
ATOM 639 O O . VAL A 1 83 ? 1.775 3.395 -8.726 1.00 84.25 83 VAL A O 1
ATOM 642 N N . LEU A 1 84 ? 1.682 2.128 -6.874 1.00 86.31 84 LEU A N 1
ATOM 643 C CA . LEU A 1 84 ? 3.012 1.541 -7.023 1.00 86.31 84 LEU A CA 1
ATOM 644 C C . LEU A 1 84 ? 3.091 0.632 -8.259 1.00 86.31 84 LEU A C 1
ATOM 646 O O . LEU A 1 84 ? 4.057 0.721 -9.018 1.00 86.31 84 LEU A O 1
ATOM 650 N N . GLN A 1 85 ? 2.040 -0.140 -8.553 1.00 87.00 85 GLN A N 1
ATOM 651 C CA . GLN A 1 85 ? 1.928 -0.875 -9.818 1.00 87.00 85 GLN A CA 1
ATOM 652 C C . GLN A 1 85 ? 1.893 0.054 -11.039 1.00 87.00 85 GLN A C 1
ATOM 654 O O . GLN A 1 85 ? 2.540 -0.219 -12.058 1.00 87.00 85 GLN A O 1
ATOM 659 N N . MET A 1 86 ? 1.189 1.185 -10.948 1.00 86.44 86 MET A N 1
ATOM 660 C CA . MET A 1 86 ? 1.175 2.179 -12.024 1.00 86.44 86 MET A CA 1
ATOM 661 C C . MET A 1 86 ? 2.562 2.805 -12.235 1.00 86.44 86 MET A C 1
ATOM 663 O O . MET A 1 86 ? 2.969 3.024 -13.378 1.00 86.44 86 MET A O 1
ATOM 667 N N . MET A 1 87 ? 3.313 3.071 -11.164 1.00 88.75 87 MET A N 1
ATOM 668 C CA . MET A 1 87 ? 4.701 3.530 -11.263 1.00 88.75 87 MET A CA 1
ATOM 669 C C . MET A 1 87 ? 5.603 2.471 -11.895 1.00 88.75 87 MET A C 1
ATOM 671 O O . MET A 1 87 ? 6.350 2.800 -12.815 1.00 88.75 87 MET A O 1
ATOM 675 N N . GLN A 1 88 ? 5.483 1.209 -11.480 1.00 91.50 88 GLN A N 1
ATOM 676 C CA . GLN A 1 88 ? 6.251 0.104 -12.053 1.00 91.50 88 GLN A CA 1
ATOM 677 C C . GLN A 1 88 ? 6.013 -0.021 -13.560 1.00 91.50 88 GLN A C 1
ATOM 679 O O . GLN A 1 88 ? 6.963 -0.108 -14.331 1.00 91.50 88 GLN A O 1
ATOM 684 N N . THR A 1 89 ? 4.754 0.063 -13.994 1.00 90.12 89 THR A N 1
ATOM 685 C CA . THR A 1 89 ? 4.391 0.016 -15.419 1.00 90.12 89 THR A CA 1
ATOM 686 C C . THR A 1 89 ? 5.057 1.147 -16.208 1.00 90.12 89 THR A C 1
ATOM 688 O O . THR A 1 89 ? 5.578 0.928 -17.302 1.00 90.12 89 THR A O 1
ATOM 691 N N . ARG A 1 90 ? 5.089 2.364 -15.650 1.00 88.75 90 ARG A N 1
ATOM 692 C CA . ARG A 1 90 ? 5.750 3.517 -16.284 1.00 88.75 90 ARG A CA 1
ATOM 693 C C . ARG A 1 90 ? 7.265 3.346 -16.348 1.00 88.75 90 ARG A C 1
ATOM 695 O O . ARG A 1 90 ? 7.850 3.663 -17.377 1.00 88.75 90 ARG A O 1
ATOM 702 N N . ILE A 1 91 ? 7.889 2.841 -15.285 1.00 91.69 91 ILE A N 1
ATOM 703 C CA . ILE A 1 91 ? 9.331 2.559 -15.260 1.00 91.69 91 ILE A CA 1
ATOM 704 C C . ILE A 1 91 ? 9.674 1.508 -16.313 1.00 91.69 91 ILE A C 1
ATOM 706 O O . ILE A 1 91 ? 10.590 1.729 -17.093 1.00 91.69 91 ILE A O 1
ATOM 710 N N . SER A 1 92 ? 8.908 0.420 -16.412 1.00 90.94 92 SER A N 1
ATOM 711 C CA . SER A 1 92 ? 9.119 -0.600 -17.444 1.00 90.94 92 SER A CA 1
ATOM 712 C C . SER A 1 92 ? 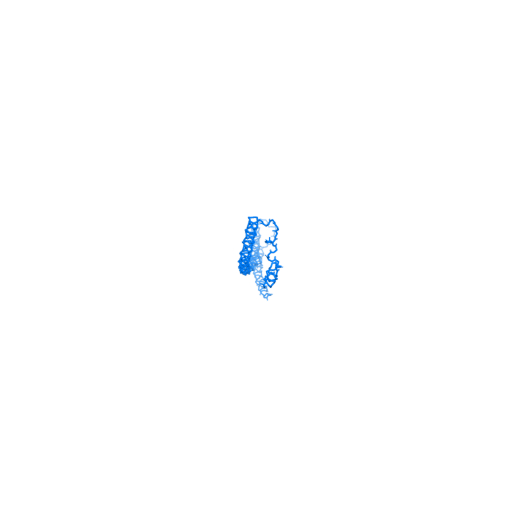8.978 -0.039 -18.862 1.00 90.94 92 SER A C 1
ATOM 714 O O . SER A 1 92 ? 9.785 -0.369 -19.726 1.00 90.94 92 SER A O 1
ATOM 716 N N . ALA A 1 93 ? 8.009 0.850 -19.105 1.00 89.94 93 ALA A N 1
ATOM 717 C CA . ALA A 1 93 ? 7.873 1.522 -20.398 1.00 89.94 93 ALA A CA 1
ATOM 718 C C . ALA A 1 93 ? 9.065 2.447 -20.706 1.00 89.94 93 ALA A C 1
ATOM 720 O O . ALA A 1 93 ? 9.560 2.465 -21.832 1.00 89.94 93 ALA A O 1
ATOM 721 N N . LEU A 1 94 ? 9.547 3.194 -19.708 1.00 92.75 94 LEU A N 1
ATOM 72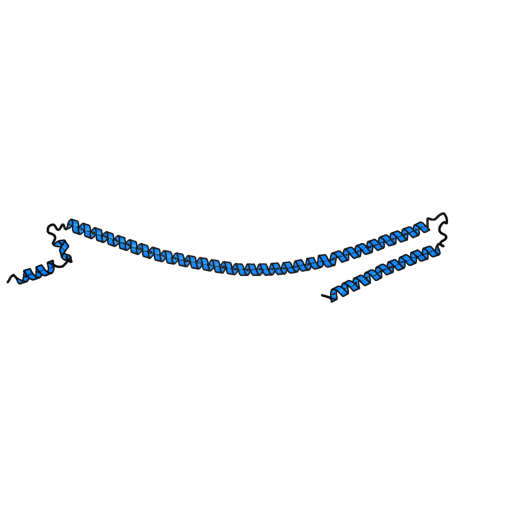2 C CA . LEU A 1 94 ? 10.741 4.032 -19.847 1.00 92.75 94 LEU A CA 1
ATOM 723 C C . LEU A 1 94 ? 11.989 3.191 -20.103 1.00 92.75 94 LEU A C 1
ATOM 725 O O . LEU A 1 94 ? 12.795 3.553 -20.951 1.00 92.75 94 LEU A O 1
ATOM 729 N N . GLN A 1 95 ? 12.130 2.066 -19.412 1.00 92.69 95 GLN A N 1
ATOM 730 C CA . GLN A 1 95 ? 13.263 1.169 -19.574 1.00 92.69 95 GLN A CA 1
ATOM 731 C C . GLN A 1 95 ? 13.281 0.558 -20.975 1.00 92.69 95 GLN A C 1
ATOM 733 O O . GLN A 1 95 ? 14.296 0.644 -21.647 1.00 92.69 95 GLN A O 1
ATOM 738 N N . ALA A 1 96 ? 12.131 0.116 -21.491 1.00 90.00 96 ALA A N 1
ATOM 739 C CA . ALA A 1 96 ? 12.020 -0.330 -22.879 1.00 90.00 96 ALA A CA 1
ATOM 740 C C . ALA A 1 96 ? 12.390 0.771 -23.895 1.00 90.00 96 ALA A C 1
ATOM 742 O O . ALA A 1 96 ? 13.002 0.491 -24.928 1.00 90.00 96 ALA A O 1
ATOM 743 N N . ALA A 1 97 ? 12.037 2.032 -23.619 1.00 89.62 97 ALA A N 1
ATOM 744 C CA . ALA A 1 97 ? 12.424 3.156 -24.469 1.00 89.62 97 ALA A CA 1
ATOM 745 C C . ALA A 1 97 ? 13.937 3.433 -24.413 1.00 89.62 97 ALA A C 1
ATOM 747 O O . ALA A 1 97 ? 14.538 3.705 -25.450 1.00 89.62 97 ALA A O 1
ATOM 748 N N . VAL A 1 98 ? 14.553 3.340 -23.231 1.00 91.62 98 VAL A N 1
ATOM 749 C CA . VAL A 1 98 ? 16.008 3.475 -23.057 1.00 91.62 98 VAL A CA 1
ATOM 750 C C . VAL A 1 98 ? 16.741 2.337 -23.760 1.00 91.62 98 VAL A C 1
ATOM 752 O O . VAL A 1 98 ? 17.619 2.618 -24.570 1.00 91.62 98 VAL A O 1
ATOM 755 N N . ASP A 1 99 ? 16.317 1.090 -23.559 1.00 89.75 99 ASP A N 1
ATOM 756 C CA . ASP A 1 99 ? 16.890 -0.089 -24.218 1.00 89.75 99 ASP A CA 1
ATOM 757 C C . ASP A 1 99 ? 16.822 0.049 -25.749 1.00 89.75 99 ASP A C 1
ATOM 759 O O . ASP A 1 99 ? 17.772 -0.266 -26.464 1.00 89.75 99 ASP A O 1
ATOM 763 N N . SER A 1 100 ? 15.721 0.603 -26.270 1.00 85.19 100 SER A N 1
ATOM 764 C CA . SER A 1 100 ? 15.574 0.888 -27.703 1.00 85.19 100 SER A CA 1
ATOM 765 C C . SER A 1 100 ? 16.579 1.935 -28.199 1.00 85.19 100 SER A C 1
ATOM 767 O O . SER A 1 100 ? 17.093 1.822 -29.311 1.00 85.19 100 SER A O 1
ATOM 769 N N . VAL A 1 101 ? 16.871 2.965 -27.399 1.00 83.38 101 VAL A N 1
ATOM 770 C CA . VAL A 1 101 ? 17.862 3.999 -27.743 1.00 83.38 101 VAL A CA 1
ATOM 771 C C . VAL A 1 101 ? 19.281 3.449 -27.659 1.00 83.38 101 VAL A C 1
ATOM 773 O O . VAL A 1 101 ? 20.092 3.757 -28.529 1.00 83.38 101 VAL A O 1
ATOM 776 N N . GLU A 1 102 ? 19.586 2.627 -26.657 1.00 81.56 102 GLU A N 1
ATOM 777 C CA . GLU A 1 102 ? 20.889 1.971 -26.530 1.00 81.56 102 GLU A CA 1
ATOM 778 C C . GLU A 1 102 ? 21.154 1.021 -27.696 1.00 81.56 102 GLU A C 1
ATOM 780 O O . GLU A 1 102 ? 22.235 1.075 -28.279 1.00 81.56 102 GLU A O 1
ATOM 785 N N . PHE A 1 103 ? 20.154 0.237 -28.107 1.00 80.19 103 PHE A N 1
ATOM 786 C CA . PHE A 1 103 ? 20.227 -0.599 -29.305 1.00 80.19 103 PHE A CA 1
ATOM 787 C C . PHE A 1 103 ? 20.509 0.240 -30.559 1.00 80.19 103 PHE A C 1
ATOM 789 O O . PHE A 1 103 ? 21.459 -0.021 -31.296 1.00 80.19 103 PHE A O 1
ATOM 796 N N . LEU A 1 104 ? 19.738 1.315 -30.771 1.00 77.38 104 LEU A N 1
ATOM 797 C CA . LEU A 1 104 ? 19.948 2.223 -31.902 1.00 77.38 104 LEU A CA 1
ATOM 798 C C . LEU A 1 104 ? 21.325 2.897 -31.866 1.00 77.38 104 LEU A C 1
ATOM 800 O O . LEU A 1 104 ? 21.918 3.129 -32.914 1.00 77.38 104 LEU A O 1
ATOM 804 N N . HIS A 1 105 ? 21.845 3.236 -30.690 1.00 74.69 105 HIS A N 1
ATOM 805 C CA . HIS A 1 105 ? 23.145 3.884 -30.575 1.00 74.69 105 HIS A CA 1
ATOM 806 C C . HIS A 1 105 ? 24.302 2.895 -30.775 1.00 74.69 105 HIS A C 1
ATOM 808 O O . HIS A 1 105 ? 25.236 3.187 -31.520 1.00 74.69 105 HIS A O 1
ATOM 814 N N . GLY A 1 106 ? 24.254 1.730 -30.130 1.00 73.25 106 GLY A N 1
ATOM 815 C CA . GLY A 1 106 ? 25.327 0.738 -30.156 1.00 73.25 106 GLY A CA 1
ATOM 816 C C . GLY A 1 106 ? 25.467 0.045 -31.507 1.00 73.25 106 GLY A C 1
ATOM 817 O O . GLY A 1 106 ? 26.564 0.012 -32.068 1.00 73.25 106 GLY A O 1
ATOM 818 N N . ASP A 1 107 ? 24.359 -0.451 -32.055 1.00 68.31 107 ASP A N 1
ATOM 819 C CA . ASP A 1 107 ? 24.400 -1.321 -33.234 1.00 68.31 107 ASP A CA 1
ATOM 820 C C . ASP A 1 107 ? 24.451 -0.554 -34.556 1.00 68.31 107 ASP A C 1
ATOM 822 O O . ASP A 1 107 ? 24.916 -1.089 -35.560 1.00 68.31 107 ASP A O 1
ATOM 826 N N . PHE A 1 108 ? 24.017 0.707 -34.581 1.00 66.50 108 PHE A N 1
ATOM 827 C CA . PHE A 1 108 ? 23.997 1.499 -35.812 1.00 66.50 108 PHE A CA 1
ATOM 828 C C . PHE A 1 108 ? 25.172 2.482 -35.897 1.00 66.50 108 PHE A C 1
ATOM 830 O O . PHE A 1 108 ? 25.868 2.550 -36.908 1.00 66.50 108 PHE A O 1
ATOM 837 N N . PHE A 1 109 ? 25.439 3.237 -34.828 1.00 68.06 109 PHE A N 1
ATOM 838 C CA . PHE A 1 109 ? 26.317 4.409 -34.913 1.00 68.06 109 PHE A CA 1
ATOM 839 C C . PHE A 1 109 ? 27.814 4.062 -34.906 1.00 68.06 109 PHE A C 1
ATOM 841 O O . PHE A 1 109 ? 28.605 4.656 -35.642 1.00 68.06 109 PHE A O 1
ATOM 848 N N . LEU A 1 110 ? 28.225 3.085 -34.094 1.00 71.06 110 LEU A N 1
ATOM 849 C CA . LEU A 1 110 ? 29.626 2.669 -33.987 1.00 71.06 110 LEU A CA 1
ATOM 850 C C . LEU A 1 110 ? 30.176 1.997 -35.258 1.00 71.06 110 LEU A C 1
ATOM 852 O O . LEU A 1 110 ? 31.262 2.399 -35.700 1.00 71.06 110 LEU A O 1
ATOM 856 N N . PRO A 1 111 ? 29.490 1.013 -35.876 1.00 71.75 111 PRO A N 1
ATOM 857 C CA . PRO A 1 111 ? 29.983 0.397 -37.106 1.00 71.75 111 PRO A CA 1
ATOM 858 C C . PRO A 1 111 ? 30.025 1.385 -38.279 1.00 71.75 111 PRO A C 1
ATOM 860 O O . PRO A 1 111 ? 30.979 1.360 -39.053 1.00 71.75 111 PRO A O 1
ATOM 863 N N . GLU A 1 112 ? 29.073 2.314 -38.384 1.00 70.19 112 GLU A N 1
ATOM 864 C CA . GLU A 1 112 ? 29.046 3.287 -39.484 1.00 70.19 112 GLU A CA 1
ATOM 865 C C . GLU A 1 112 ? 30.203 4.301 -39.405 1.00 70.19 112 GLU A C 1
ATOM 867 O O . GLU A 1 112 ? 30.871 4.586 -40.409 1.00 70.19 112 GLU A O 1
ATOM 872 N N . ILE A 1 113 ? 30.533 4.781 -38.198 1.00 75.12 113 ILE A N 1
ATOM 873 C CA . ILE A 1 113 ? 31.703 5.648 -37.987 1.00 75.12 113 ILE A CA 1
ATOM 874 C C . ILE A 1 113 ? 33.002 4.883 -38.217 1.00 75.12 113 ILE A C 1
ATOM 876 O O . ILE A 1 113 ? 33.877 5.372 -38.934 1.00 75.12 113 ILE A O 1
ATOM 880 N N . THR A 1 114 ? 33.155 3.698 -37.619 1.00 75.25 114 THR A N 1
ATOM 881 C CA . THR A 1 114 ? 34.392 2.913 -37.768 1.00 75.25 114 THR A CA 1
ATOM 882 C C . THR A 1 114 ? 34.639 2.531 -39.222 1.00 75.25 114 THR A C 1
ATOM 884 O O . THR A 1 114 ? 35.776 2.633 -39.681 1.00 75.25 114 THR A O 1
ATOM 887 N N . PHE A 1 115 ? 33.596 2.198 -39.982 1.00 72.56 115 PHE A N 1
ATOM 888 C CA . PHE A 1 115 ? 33.711 1.904 -41.406 1.00 72.56 115 PHE A CA 1
ATOM 889 C C . PHE A 1 115 ? 34.115 3.135 -42.230 1.00 72.56 115 PHE A C 1
ATOM 891 O O . PHE A 1 115 ? 35.076 3.067 -42.999 1.00 72.56 115 PHE A O 1
ATOM 898 N N . THR A 1 116 ? 33.457 4.283 -42.020 1.00 77.94 116 THR A N 1
ATOM 899 C CA . THR A 1 116 ? 33.803 5.548 -42.699 1.00 77.94 116 THR A CA 1
ATOM 900 C C . THR A 1 116 ? 35.257 5.944 -42.433 1.00 77.94 116 THR A C 1
ATOM 902 O O . THR A 1 116 ? 35.993 6.349 -43.338 1.00 77.94 116 THR A O 1
ATOM 905 N N . LEU A 1 117 ? 35.702 5.787 -41.186 1.00 81.38 117 LEU A N 1
ATOM 906 C CA . LEU A 1 117 ? 37.046 6.153 -40.753 1.00 81.38 117 LEU A CA 1
ATOM 907 C C . LEU A 1 117 ? 38.100 5.181 -41.310 1.00 81.38 117 LEU A C 1
ATOM 909 O O . LEU A 1 117 ? 39.140 5.623 -41.798 1.00 81.38 117 LEU A O 1
ATOM 913 N N . MET A 1 118 ? 37.809 3.876 -41.338 1.00 79.69 118 MET A N 1
ATOM 914 C CA . MET A 1 118 ? 38.662 2.868 -41.984 1.00 79.69 118 MET A CA 1
ATOM 915 C C . MET A 1 118 ? 38.788 3.108 -43.494 1.00 79.69 118 MET A C 1
ATOM 917 O O . MET A 1 118 ? 39.901 3.079 -44.023 1.00 79.69 118 MET A O 1
ATOM 921 N N . GLY A 1 119 ? 37.690 3.425 -44.186 1.00 79.38 119 GLY A N 1
ATOM 922 C CA . GLY A 1 119 ? 37.707 3.785 -45.608 1.00 79.38 119 GLY A CA 1
ATOM 923 C C . GLY A 1 119 ? 38.563 5.025 -45.890 1.00 79.38 119 GLY A C 1
ATOM 924 O O . GLY A 1 119 ? 39.393 5.022 -46.805 1.00 79.38 119 GLY A O 1
ATOM 925 N N . ALA A 1 120 ? 38.445 6.062 -45.056 1.00 79.94 120 ALA A N 1
ATOM 926 C CA . ALA A 1 120 ? 39.286 7.253 -45.150 1.00 79.94 120 ALA A CA 1
ATOM 927 C C . ALA A 1 120 ? 40.779 6.932 -44.945 1.00 79.94 120 ALA A C 1
ATOM 929 O O . ALA A 1 120 ? 41.616 7.413 -45.711 1.00 79.94 120 ALA A O 1
ATOM 930 N N . ILE A 1 121 ? 41.130 6.083 -43.972 1.00 80.50 121 ILE A N 1
ATOM 931 C CA . ILE A 1 121 ? 42.519 5.654 -43.724 1.00 80.50 121 ILE A CA 1
ATOM 932 C C . ILE A 1 121 ? 43.093 4.905 -44.932 1.00 80.50 121 ILE A C 1
ATOM 934 O O . ILE A 1 121 ? 44.216 5.190 -45.362 1.00 80.50 121 ILE A O 1
ATOM 938 N N . VAL A 1 122 ? 42.336 3.972 -45.512 1.00 81.38 122 VAL A N 1
ATOM 939 C CA . VAL A 1 122 ? 42.763 3.234 -46.713 1.00 81.38 122 VAL A CA 1
ATOM 940 C C . VAL A 1 122 ? 42.992 4.201 -47.878 1.00 81.38 122 VAL A C 1
ATOM 942 O O . VAL A 1 122 ? 44.012 4.118 -48.560 1.00 81.38 122 VAL A O 1
ATOM 945 N N . SER A 1 123 ? 42.110 5.187 -48.047 1.00 77.88 123 SER A N 1
ATOM 946 C CA . SER A 1 123 ? 42.239 6.201 -49.096 1.00 77.88 123 SER A CA 1
ATOM 947 C C . SER A 1 123 ? 43.478 7.082 -48.926 1.00 77.88 123 SER A C 1
ATOM 949 O O . SER A 1 123 ? 44.245 7.304 -49.869 1.00 77.88 123 SER A O 1
ATOM 951 N N . ILE A 1 124 ? 43.739 7.539 -47.700 1.00 80.94 124 ILE A N 1
ATOM 952 C CA . ILE A 1 124 ? 44.917 8.350 -47.375 1.00 80.94 124 ILE A CA 1
ATOM 953 C C . ILE A 1 124 ? 46.206 7.551 -47.597 1.00 80.94 124 ILE A C 1
ATOM 955 O O . ILE A 1 124 ? 47.132 8.050 -48.239 1.00 80.94 124 ILE A O 1
ATOM 959 N N . THR A 1 125 ? 46.275 6.313 -47.101 1.00 80.00 125 THR A N 1
ATOM 960 C CA . THR A 1 125 ? 47.473 5.464 -47.234 1.00 80.00 125 THR A CA 1
ATOM 961 C C . THR A 1 125 ? 47.762 5.119 -48.692 1.00 80.00 125 THR A C 1
ATOM 963 O O . THR A 1 125 ? 48.918 5.174 -49.120 1.00 80.00 125 THR A O 1
ATOM 966 N N . PHE A 1 126 ? 46.727 4.858 -49.489 1.00 78.69 126 PHE A N 1
ATOM 967 C CA . PHE A 1 126 ? 46.863 4.627 -50.921 1.00 78.69 126 PHE A CA 1
ATOM 968 C C . PHE A 1 126 ? 47.368 5.866 -51.669 1.00 78.69 126 PHE A C 1
ATOM 970 O O . PHE A 1 126 ? 48.330 5.778 -52.436 1.00 78.69 126 PHE A O 1
ATOM 977 N N . ASN A 1 127 ? 46.781 7.037 -51.406 1.00 77.88 127 ASN A N 1
ATOM 978 C CA . ASN A 1 127 ? 47.233 8.299 -51.996 1.00 77.88 127 ASN A CA 1
ATOM 979 C C . ASN A 1 127 ? 48.689 8.611 -51.617 1.00 77.88 127 ASN A C 1
ATOM 981 O O . ASN A 1 127 ? 49.472 9.048 -52.463 1.00 77.88 127 ASN A O 1
ATOM 985 N N . MET A 1 128 ? 49.082 8.331 -50.372 1.00 79.12 128 MET A N 1
ATOM 986 C CA . MET A 1 128 ? 50.456 8.503 -49.896 1.00 79.12 128 MET A CA 1
ATOM 987 C C . MET A 1 128 ? 51.435 7.547 -50.596 1.00 79.12 128 MET A C 1
ATOM 989 O O . MET A 1 128 ? 52.536 7.960 -50.970 1.00 79.12 128 MET A O 1
ATOM 993 N N . LEU A 1 129 ? 51.038 6.292 -50.836 1.00 79.88 129 LEU A N 1
ATOM 994 C CA . LEU A 1 129 ? 51.835 5.317 -51.588 1.00 79.88 129 LEU A CA 1
ATOM 995 C C . LEU A 1 129 ? 51.989 5.724 -53.059 1.00 79.88 129 LEU A C 1
ATOM 997 O O . LEU A 1 129 ? 53.097 5.684 -53.594 1.00 79.88 129 LEU A O 1
ATOM 1001 N N . ALA A 1 130 ? 50.904 6.165 -53.698 1.00 76.81 130 ALA A N 1
ATOM 1002 C CA . ALA A 1 130 ? 50.923 6.650 -55.074 1.00 76.81 130 ALA A CA 1
ATOM 1003 C C . ALA A 1 130 ? 51.848 7.866 -55.230 1.00 76.81 130 ALA A C 1
ATOM 1005 O O . ALA A 1 130 ? 52.653 7.915 -56.162 1.00 76.81 130 ALA A O 1
ATOM 1006 N N . LEU A 1 131 ? 51.798 8.808 -54.282 1.00 79.31 131 LEU A N 1
ATOM 1007 C CA . LEU A 1 131 ? 52.691 9.964 -54.261 1.00 79.31 131 LEU A CA 1
ATOM 1008 C C . LEU A 1 131 ? 54.158 9.545 -54.087 1.00 79.31 131 LEU A C 1
ATOM 1010 O O . LEU A 1 131 ? 55.020 10.069 -54.786 1.00 79.31 131 LEU A O 1
ATOM 1014 N N . LYS A 1 132 ? 54.447 8.569 -53.215 1.00 78.88 132 LYS A N 1
ATOM 1015 C CA . LYS A 1 132 ? 55.807 8.047 -52.992 1.00 78.88 132 LYS A CA 1
ATOM 1016 C C . LYS A 1 132 ? 56.378 7.327 -54.220 1.00 78.88 132 LYS A C 1
ATOM 1018 O O . LYS A 1 132 ? 57.566 7.453 -54.504 1.00 78.88 132 LYS A O 1
ATOM 1023 N N . LEU A 1 133 ? 55.547 6.596 -54.963 1.00 72.31 133 LEU A N 1
ATOM 1024 C CA . LEU A 1 133 ? 55.946 5.977 -56.233 1.00 72.31 133 LEU A CA 1
ATOM 1025 C C . LEU A 1 133 ? 56.221 7.032 -57.311 1.00 72.31 133 LEU A C 1
ATOM 1027 O O . LEU A 1 133 ? 57.201 6.921 -58.047 1.00 72.31 133 LEU A O 1
ATOM 1031 N N . LEU A 1 134 ? 55.394 8.080 -57.373 1.00 71.69 134 LEU A N 1
ATOM 1032 C CA . LEU A 1 134 ? 55.579 9.189 -58.307 1.00 71.69 134 LEU A CA 1
ATOM 1033 C C . LEU A 1 134 ? 56.882 9.950 -58.023 1.00 71.69 134 LEU A C 1
ATOM 1035 O O . LEU A 1 134 ? 57.656 10.200 -58.945 1.00 71.69 134 LEU A O 1
ATOM 1039 N N . THR A 1 135 ? 57.151 10.291 -56.759 1.00 69.88 135 THR A N 1
ATOM 1040 C CA . THR A 1 135 ? 58.387 10.989 -56.376 1.00 69.88 135 THR A CA 1
ATOM 1041 C C . THR A 1 135 ? 59.614 10.119 -56.604 1.00 69.88 135 THR A C 1
ATOM 1043 O O . THR A 1 135 ? 60.577 10.617 -57.175 1.00 69.88 135 THR A O 1
ATOM 1046 N N . SER A 1 136 ? 59.559 8.819 -56.283 1.00 70.31 136 SER A N 1
ATOM 1047 C CA . SER A 1 136 ? 60.645 7.872 -56.580 1.00 70.31 136 SER A CA 1
ATOM 1048 C C . SER A 1 136 ? 60.975 7.805 -58.074 1.00 70.31 136 SER A C 1
ATOM 1050 O O . SER A 1 136 ? 62.146 7.718 -58.423 1.00 70.31 136 SER A O 1
ATOM 1052 N N . SER A 1 137 ? 59.971 7.896 -58.955 1.00 63.62 137 SER A N 1
ATOM 1053 C CA . SER A 1 137 ? 60.177 7.954 -60.411 1.00 63.62 137 SER A CA 1
ATOM 1054 C C . SER A 1 137 ? 60.795 9.276 -60.888 1.00 63.62 137 SER A C 1
ATOM 1056 O O . SER A 1 137 ? 61.386 9.307 -61.965 1.00 63.62 137 SER A O 1
ATOM 1058 N N . LEU A 1 138 ? 60.623 10.367 -60.138 1.00 62.62 138 LEU A N 1
ATOM 1059 C CA . LEU A 1 138 ? 61.199 11.687 -60.429 1.00 62.62 138 LEU A CA 1
ATOM 1060 C C . LEU A 1 138 ? 62.619 11.842 -59.857 1.00 62.62 138 LEU A C 1
ATOM 1062 O O . LEU A 1 138 ? 63.410 12.608 -60.402 1.00 62.62 138 LEU A O 1
ATOM 1066 N N . THR A 1 139 ? 62.957 11.113 -58.790 1.00 59.25 139 THR A N 1
ATOM 1067 C CA . THR A 1 139 ? 64.270 11.128 -58.121 1.00 59.25 139 THR A CA 1
ATOM 1068 C C . THR A 1 139 ? 65.182 9.961 -58.512 1.00 59.25 139 THR A C 1
ATOM 1070 O O . THR A 1 139 ? 66.060 9.615 -57.730 1.00 59.25 139 THR A O 1
ATOM 1073 N N . ASP A 1 140 ? 65.009 9.353 -59.690 1.00 54.94 140 ASP A N 1
ATOM 1074 C CA . ASP A 1 140 ? 65.939 8.355 -60.246 1.00 54.94 140 ASP A CA 1
ATOM 1075 C C . ASP A 1 140 ? 66.999 9.048 -61.142 1.00 54.94 140 ASP A C 1
ATOM 1077 O O . ASP A 1 140 ? 66.778 9.211 -62.343 1.00 54.94 140 ASP A O 1
ATOM 1081 N N . PRO A 1 141 ? 68.171 9.477 -60.621 1.00 50.34 141 PRO A N 1
ATOM 1082 C CA . PRO A 1 141 ? 69.227 10.085 -61.435 1.00 50.34 141 PRO A CA 1
ATOM 1083 C C . PRO A 1 141 ? 70.106 9.069 -62.183 1.00 50.34 141 PRO A C 1
ATOM 1085 O O . PRO A 1 141 ? 70.981 9.477 -62.941 1.00 50.34 141 PRO A O 1
ATOM 1088 N N . LEU A 1 142 ? 69.915 7.758 -62.001 1.00 50.06 142 LEU A N 1
ATOM 1089 C CA . LEU A 1 142 ? 70.742 6.722 -62.631 1.00 50.06 142 LEU A CA 1
ATOM 1090 C C . LEU A 1 142 ? 69.864 5.556 -63.092 1.00 50.06 142 LEU A C 1
ATOM 1092 O O . LEU A 1 142 ? 69.440 4.726 -62.292 1.00 50.06 142 LEU A O 1
ATOM 1096 N N . GLY A 1 143 ? 69.599 5.519 -64.401 1.00 54.38 143 GLY A N 1
ATOM 1097 C CA . GLY A 1 143 ? 68.725 4.561 -65.076 1.00 54.38 143 GLY A CA 1
ATOM 1098 C C . GLY A 1 143 ? 69.011 3.099 -64.737 1.00 54.38 143 GLY A C 1
ATOM 1099 O O . GLY A 1 143 ? 69.817 2.442 -65.392 1.00 54.38 143 GLY A O 1
ATOM 1100 N N . ARG A 1 144 ? 68.293 2.573 -63.740 1.00 54.56 144 ARG A N 1
ATOM 1101 C CA . ARG A 1 144 ? 68.306 1.149 -63.373 1.00 54.56 144 ARG A CA 1
ATOM 1102 C C . ARG A 1 144 ? 66.961 0.449 -63.569 1.00 54.56 144 ARG A C 1
ATOM 1104 O O . ARG A 1 144 ? 66.904 -0.772 -63.494 1.00 54.56 144 ARG A O 1
ATOM 1111 N N . SER A 1 145 ? 65.902 1.191 -63.889 1.00 55.59 145 SER A N 1
ATOM 1112 C CA . SER A 1 145 ? 64.598 0.644 -64.268 1.00 55.59 145 SER A CA 1
ATOM 1113 C C . SER A 1 145 ? 64.288 1.071 -65.702 1.00 55.59 145 SER A C 1
ATOM 1115 O O . SER A 1 145 ? 63.978 2.230 -65.954 1.00 55.59 145 SER A O 1
ATOM 1117 N N . GLY A 1 146 ? 64.420 0.154 -66.667 1.00 54.69 146 GLY A N 1
ATOM 1118 C CA . GLY A 1 146 ? 64.190 0.380 -68.106 1.00 54.69 146 GLY A CA 1
ATOM 1119 C C . GLY A 1 146 ? 62.727 0.651 -68.493 1.00 54.69 146 GLY A C 1
ATOM 1120 O O . GLY A 1 146 ? 62.278 0.252 -69.566 1.00 54.69 146 GLY A O 1
ATOM 1121 N N . VAL A 1 147 ? 61.953 1.282 -67.613 1.00 59.78 147 VAL A N 1
ATOM 1122 C CA . VAL A 1 147 ? 60.524 1.533 -67.772 1.00 59.78 147 VAL A CA 1
ATOM 1123 C C . VAL A 1 147 ? 60.329 2.969 -68.261 1.00 59.78 147 VAL A C 1
ATOM 1125 O O . VAL A 1 147 ? 60.554 3.927 -67.528 1.00 59.78 147 VAL A O 1
ATOM 1128 N N . ASN A 1 148 ? 59.895 3.120 -69.518 1.00 62.62 148 ASN A N 1
ATOM 1129 C CA . ASN A 1 148 ? 59.582 4.418 -70.129 1.00 62.62 148 ASN A CA 1
ATOM 1130 C C . ASN A 1 148 ? 58.637 5.240 -69.233 1.00 62.62 148 ASN A C 1
ATOM 1132 O O . ASN A 1 148 ? 57.617 4.723 -68.783 1.00 62.62 148 ASN A O 1
ATOM 1136 N N . GLY A 1 149 ? 58.897 6.540 -69.045 1.00 63.53 149 GLY A N 1
ATOM 1137 C CA . GLY A 1 149 ? 58.070 7.420 -68.195 1.00 63.53 149 GLY A CA 1
ATOM 1138 C C . GLY A 1 149 ? 56.572 7.441 -68.553 1.00 63.53 149 GLY A C 1
ATOM 1139 O O . GLY A 1 149 ? 55.719 7.624 -67.688 1.00 63.53 149 GLY A O 1
ATOM 1140 N N . LYS A 1 150 ? 56.219 7.139 -69.812 1.00 69.12 150 LYS A N 1
ATOM 1141 C CA . LYS A 1 150 ? 54.822 6.944 -70.252 1.00 69.12 150 LYS A CA 1
ATOM 1142 C C . LYS A 1 150 ? 54.146 5.732 -69.592 1.00 69.12 150 LYS A C 1
ATOM 1144 O O . LYS A 1 150 ? 52.936 5.747 -69.388 1.00 69.12 150 LYS A O 1
ATOM 1149 N N . THR A 1 151 ? 54.900 4.684 -69.274 1.00 71.06 151 THR A N 1
ATOM 1150 C CA . THR A 1 151 ? 54.416 3.473 -68.599 1.00 71.06 151 THR A CA 1
ATOM 1151 C C . THR A 1 151 ? 54.142 3.747 -67.122 1.00 71.06 151 THR A C 1
ATOM 1153 O O . THR A 1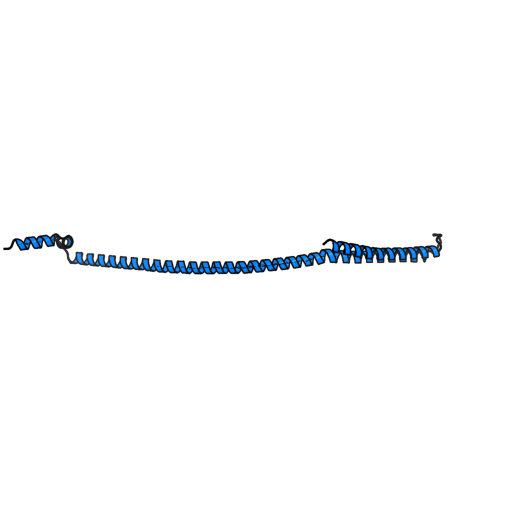 151 ? 53.101 3.336 -66.620 1.00 71.06 151 THR A O 1
ATOM 1156 N N . TRP A 1 152 ? 54.994 4.530 -66.456 1.00 69.06 152 TRP A N 1
ATOM 1157 C CA . TRP A 1 152 ? 54.754 4.985 -65.081 1.00 69.06 152 TRP A CA 1
ATOM 1158 C C . TRP A 1 152 ? 53.502 5.850 -64.961 1.00 69.06 152 TRP A C 1
ATOM 1160 O O . TRP A 1 152 ? 52.690 5.633 -64.063 1.00 69.06 152 TRP A O 1
ATOM 1170 N N . LEU A 1 153 ? 53.282 6.753 -65.921 1.00 71.06 153 LEU A N 1
ATOM 1171 C CA . LEU A 1 153 ? 52.060 7.557 -65.971 1.00 71.06 153 LEU A CA 1
ATOM 1172 C C . LEU A 1 153 ? 50.808 6.682 -66.114 1.00 71.06 153 LEU A C 1
ATOM 1174 O O . LEU A 1 153 ? 49.821 6.912 -65.424 1.00 71.06 153 LEU A O 1
ATOM 1178 N N . LYS A 1 154 ? 50.860 5.644 -66.962 1.00 74.31 154 LYS A N 1
ATOM 1179 C CA . LYS A 1 154 ? 49.760 4.680 -67.124 1.00 74.31 154 LYS A CA 1
ATOM 1180 C C . LYS A 1 154 ? 49.494 3.882 -65.849 1.00 74.31 154 LYS A C 1
ATOM 1182 O O . LYS A 1 154 ? 48.334 3.698 -65.505 1.00 74.31 154 LYS A O 1
ATOM 1187 N N . ILE A 1 155 ? 50.537 3.441 -65.144 1.00 72.19 155 ILE A N 1
ATOM 1188 C CA . ILE A 1 155 ? 50.403 2.705 -63.877 1.00 72.19 155 ILE A CA 1
ATOM 1189 C C . ILE A 1 155 ? 49.784 3.601 -62.800 1.00 72.19 155 ILE A C 1
ATOM 1191 O O . ILE A 1 155 ? 48.854 3.174 -62.124 1.00 72.19 155 ILE A O 1
ATOM 1195 N N . ALA A 1 156 ? 50.227 4.856 -62.681 1.00 68.88 156 ALA A N 1
ATOM 1196 C CA . ALA A 1 156 ? 49.656 5.812 -61.732 1.00 68.88 156 ALA A CA 1
ATOM 1197 C C . ALA A 1 156 ? 48.174 6.111 -62.029 1.00 68.88 156 ALA A C 1
ATOM 1199 O O . ALA A 1 156 ? 47.348 6.131 -61.114 1.00 68.88 156 ALA A O 1
ATOM 1200 N N . LEU A 1 157 ? 47.818 6.279 -63.308 1.00 72.38 157 LEU A N 1
ATOM 1201 C CA . LEU A 1 157 ? 46.432 6.493 -63.736 1.00 72.38 157 LEU A CA 1
ATOM 1202 C C . LEU A 1 157 ? 45.560 5.261 -63.467 1.00 72.38 157 LEU A C 1
ATOM 1204 O O . LEU A 1 157 ? 44.446 5.399 -62.969 1.00 72.38 157 LEU A O 1
ATOM 1208 N N . LEU A 1 158 ? 46.082 4.061 -63.736 1.00 76.62 158 LEU A N 1
ATOM 1209 C CA . LEU A 1 158 ? 45.395 2.800 -63.460 1.00 76.62 158 LEU A CA 1
ATOM 1210 C C . LEU A 1 158 ? 45.157 2.619 -61.954 1.00 76.62 158 LEU A C 1
ATOM 1212 O O . LEU A 1 158 ? 44.047 2.286 -61.552 1.00 76.62 158 LEU A O 1
ATOM 1216 N N . CYS A 1 159 ? 46.161 2.916 -61.123 1.00 68.25 159 CYS A N 1
ATOM 1217 C CA . CYS A 1 159 ? 46.043 2.903 -59.664 1.00 68.25 159 CYS A CA 1
ATOM 1218 C C . CYS A 1 159 ? 44.931 3.851 -59.188 1.00 68.25 159 CYS A C 1
ATOM 1220 O O . CYS A 1 159 ? 44.075 3.457 -58.401 1.00 68.25 159 CYS A O 1
ATOM 1222 N N . SER A 1 160 ? 44.897 5.083 -59.707 1.00 68.31 160 SER A N 1
ATOM 1223 C CA . SER A 1 160 ? 43.876 6.080 -59.354 1.00 68.31 160 SER A CA 1
ATOM 1224 C C . SER A 1 160 ? 42.459 5.644 -59.756 1.00 68.31 160 SER A C 1
ATOM 1226 O O . SER A 1 160 ? 41.519 5.785 -58.972 1.00 68.31 160 SER A O 1
ATOM 1228 N N . VAL A 1 161 ? 42.298 5.045 -60.941 1.00 74.19 161 VAL A N 1
ATOM 1229 C CA . VAL A 1 161 ? 41.002 4.528 -61.418 1.00 74.19 161 VAL A CA 1
ATOM 1230 C C . VAL A 1 161 ? 40.535 3.337 -60.583 1.00 74.19 161 VAL A C 1
ATOM 1232 O O . VAL A 1 161 ? 39.374 3.309 -60.180 1.00 74.19 161 VAL A O 1
ATOM 1235 N N . ILE A 1 162 ? 41.423 2.387 -60.276 1.00 70.62 162 ILE A N 1
ATOM 1236 C CA . ILE A 1 162 ? 41.101 1.227 -59.429 1.00 70.62 162 ILE A CA 1
ATOM 1237 C C . ILE A 1 162 ? 40.704 1.692 -58.030 1.00 70.62 162 ILE A C 1
ATOM 1239 O O . ILE A 1 162 ? 39.708 1.229 -57.490 1.00 70.62 162 ILE A O 1
ATOM 1243 N N . HIS A 1 163 ? 41.427 2.652 -57.464 1.00 68.94 163 HIS A N 1
ATOM 1244 C CA . HIS A 1 163 ? 41.109 3.204 -56.155 1.00 68.94 163 HIS A CA 1
ATOM 1245 C C . HIS A 1 163 ? 39.739 3.884 -56.120 1.00 68.94 163 HIS A C 1
ATOM 1247 O O . HIS A 1 163 ? 38.934 3.626 -55.227 1.00 68.94 163 HIS A O 1
ATOM 1253 N N . ARG A 1 164 ? 39.433 4.704 -57.132 1.00 68.31 164 ARG A N 1
ATOM 1254 C CA . ARG A 1 164 ? 38.122 5.350 -57.242 1.00 68.31 164 ARG A CA 1
ATOM 1255 C C . ARG A 1 164 ? 37.000 4.332 -57.441 1.00 68.31 164 ARG A C 1
ATOM 1257 O O . ARG A 1 164 ? 35.937 4.497 -56.858 1.00 68.31 164 ARG A O 1
ATOM 1264 N N . PHE A 1 165 ? 37.255 3.265 -58.196 1.00 72.31 165 PHE A N 1
ATOM 1265 C CA . PHE A 1 165 ? 36.321 2.154 -58.365 1.00 72.31 165 PHE A CA 1
ATOM 1266 C C . PHE A 1 165 ? 36.083 1.396 -57.053 1.00 72.31 165 PHE A C 1
ATOM 1268 O O . PHE A 1 165 ? 34.935 1.156 -56.703 1.00 72.31 165 PHE A O 1
ATOM 1275 N N . VAL A 1 166 ? 37.134 1.080 -56.290 1.00 69.50 166 VAL A N 1
ATOM 1276 C CA . VAL A 1 166 ? 37.018 0.379 -54.999 1.00 69.50 166 VAL A CA 1
ATOM 1277 C C . VAL A 1 166 ? 36.213 1.197 -53.988 1.00 69.50 166 VAL A C 1
ATOM 1279 O O . VAL A 1 166 ? 35.355 0.631 -53.321 1.00 69.50 166 VAL A O 1
ATOM 1282 N N . ILE A 1 167 ? 36.417 2.518 -53.923 1.00 68.81 167 ILE A N 1
ATOM 1283 C CA . ILE A 1 167 ? 35.618 3.397 -53.052 1.00 68.81 167 ILE A CA 1
ATOM 1284 C C . ILE A 1 167 ? 34.148 3.394 -53.486 1.00 68.81 167 ILE A C 1
ATOM 1286 O O . ILE A 1 167 ? 33.268 3.121 -52.679 1.00 68.81 167 ILE A O 1
ATOM 1290 N N . THR A 1 168 ? 33.868 3.628 -54.772 1.00 67.69 168 THR A N 1
ATOM 1291 C CA . THR A 1 168 ? 32.483 3.712 -55.264 1.00 67.69 168 THR A CA 1
ATOM 1292 C C . THR A 1 168 ? 31.734 2.382 -55.152 1.00 67.69 168 THR A C 1
ATOM 1294 O O . THR A 1 168 ? 30.552 2.372 -54.826 1.00 67.69 168 THR A O 1
ATOM 1297 N N . VAL A 1 169 ? 32.398 1.250 -55.396 1.00 68.06 169 VAL A N 1
ATOM 1298 C CA . VAL A 1 169 ? 31.786 -0.079 -55.239 1.00 68.06 169 VAL A CA 1
ATOM 1299 C C . VAL A 1 169 ? 31.603 -0.430 -53.762 1.00 68.06 169 VAL A C 1
ATOM 1301 O O . VAL A 1 169 ? 30.584 -1.023 -53.415 1.00 68.06 169 VAL A O 1
ATOM 1304 N N . GLY A 1 170 ? 32.535 -0.021 -52.895 1.00 67.69 170 GLY A N 1
ATOM 1305 C CA . GLY A 1 170 ? 32.404 -0.150 -51.444 1.00 67.69 170 GLY A CA 1
ATOM 1306 C C . GLY A 1 170 ? 31.169 0.577 -50.912 1.00 67.69 170 GLY A C 1
ATOM 1307 O O . GLY A 1 170 ? 30.350 -0.041 -50.239 1.00 67.69 170 GLY A O 1
ATOM 1308 N N . ASP A 1 171 ? 30.970 1.838 -51.300 1.00 66.25 171 ASP A N 1
ATOM 1309 C CA . ASP A 1 171 ? 29.808 2.638 -50.880 1.00 66.25 171 ASP A CA 1
ATOM 1310 C C . ASP A 1 171 ? 28.469 2.039 -51.358 1.00 66.25 171 ASP A C 1
ATOM 1312 O O . ASP A 1 171 ? 27.470 2.058 -50.635 1.00 66.25 171 ASP A O 1
ATOM 1316 N N . ILE A 1 172 ? 28.437 1.463 -52.567 1.00 69.06 172 ILE A N 1
ATOM 1317 C CA . ILE A 1 172 ? 27.241 0.807 -53.123 1.00 69.06 172 ILE A CA 1
ATOM 1318 C C . ILE A 1 172 ? 26.928 -0.501 -52.386 1.00 69.06 172 ILE A C 1
ATOM 1320 O O . ILE A 1 172 ? 25.760 -0.783 -52.113 1.00 69.06 172 ILE A O 1
ATOM 1324 N N . PHE A 1 173 ? 27.947 -1.301 -52.060 1.00 67.06 173 PHE A N 1
ATOM 1325 C CA . PHE A 1 173 ? 27.765 -2.556 -51.327 1.00 67.06 173 PHE A CA 1
ATOM 1326 C C . PHE A 1 173 ? 27.221 -2.300 -49.914 1.00 67.06 173 PHE A C 1
ATOM 1328 O O . PHE A 1 173 ? 26.292 -2.979 -49.484 1.00 67.06 173 PHE A O 1
ATOM 1335 N N . VAL A 1 174 ? 27.705 -1.246 -49.250 1.00 64.12 174 VAL A N 1
ATOM 1336 C CA . VAL A 1 174 ? 27.219 -0.801 -47.933 1.00 64.12 174 VAL A CA 1
ATOM 1337 C C . VAL A 1 174 ? 25.745 -0.398 -47.982 1.00 64.12 174 VAL A C 1
ATOM 1339 O O . VAL A 1 174 ? 24.945 -0.853 -47.165 1.00 64.12 174 VAL A O 1
ATOM 1342 N N . TRP A 1 175 ? 25.344 0.399 -48.976 1.00 66.38 175 TRP A N 1
ATOM 1343 C CA . TRP A 1 175 ? 23.935 0.767 -49.144 1.00 66.38 175 TRP A CA 1
ATOM 1344 C C . TRP A 1 175 ? 23.039 -0.440 -49.434 1.00 66.38 175 TRP A C 1
ATOM 1346 O O . TRP A 1 175 ? 21.901 -0.487 -48.963 1.00 66.38 175 TRP A O 1
ATOM 1356 N N . ALA A 1 176 ? 23.542 -1.428 -50.177 1.00 68.56 176 ALA A N 1
ATOM 1357 C CA . ALA A 1 176 ? 22.814 -2.662 -50.451 1.00 68.56 176 ALA A CA 1
ATOM 1358 C C . ALA A 1 176 ? 22.624 -3.516 -49.186 1.00 68.56 176 ALA A C 1
ATOM 1360 O O . ALA A 1 176 ? 21.534 -4.046 -48.973 1.00 68.56 176 ALA A O 1
ATOM 1361 N N . GLU A 1 177 ? 23.639 -3.615 -48.326 1.00 67.44 177 GLU A N 1
ATOM 1362 C CA . GLU A 1 177 ? 23.585 -4.397 -47.086 1.00 67.44 177 GLU A CA 1
ATOM 1363 C C . GLU A 1 177 ? 22.668 -3.749 -46.034 1.00 67.44 177 GLU A C 1
ATOM 1365 O O . GLU A 1 177 ? 21.833 -4.430 -45.435 1.00 67.44 177 GLU A O 1
ATOM 1370 N N . ILE A 1 178 ? 22.702 -2.418 -45.898 1.00 65.75 178 ILE A N 1
ATOM 1371 C CA . ILE A 1 178 ? 21.777 -1.662 -45.032 1.00 65.75 178 ILE A CA 1
ATOM 1372 C C . ILE A 1 178 ? 20.324 -1.800 -45.519 1.00 65.75 178 ILE A C 1
ATOM 1374 O O . ILE A 1 178 ? 19.408 -1.998 -44.714 1.00 65.75 178 ILE A O 1
ATOM 1378 N N . LEU A 1 179 ? 20.090 -1.732 -46.835 1.00 64.19 179 LEU A N 1
ATOM 1379 C CA . LEU A 1 179 ? 18.758 -1.928 -47.422 1.00 64.19 179 LEU A CA 1
ATOM 1380 C C . LEU A 1 179 ? 18.243 -3.363 -47.250 1.00 64.19 179 LEU A C 1
ATOM 1382 O O . LEU A 1 179 ? 17.043 -3.553 -47.045 1.00 64.19 179 LEU A O 1
ATOM 1386 N N . LEU A 1 180 ? 19.123 -4.365 -47.319 1.00 69.25 180 LEU A N 1
ATOM 1387 C CA . LEU A 1 180 ? 18.771 -5.766 -47.075 1.00 69.25 180 LEU A CA 1
ATOM 1388 C C . LEU A 1 180 ? 18.457 -6.019 -45.595 1.00 69.25 180 LEU A C 1
ATOM 1390 O O . LEU A 1 180 ? 17.460 -6.677 -45.296 1.00 69.25 180 LEU A O 1
ATOM 1394 N N . SER A 1 181 ? 19.224 -5.430 -44.676 1.00 62.72 181 SER A N 1
ATOM 1395 C CA . SER A 1 181 ? 18.973 -5.522 -43.232 1.00 62.72 181 SER A CA 1
ATOM 1396 C C . SER A 1 181 ? 17.599 -4.944 -42.855 1.00 62.72 181 SER A C 1
ATOM 1398 O O . SER A 1 181 ? 16.805 -5.610 -42.193 1.00 62.72 181 SER A O 1
ATOM 1400 N N . LYS A 1 182 ? 17.223 -3.783 -43.417 1.00 60.16 182 LYS A N 1
ATOM 1401 C CA . LYS A 1 182 ? 15.896 -3.163 -43.209 1.00 60.16 182 LYS A CA 1
ATOM 1402 C C . LYS A 1 182 ? 14.697 -3.961 -43.736 1.00 60.16 182 LYS A C 1
ATOM 1404 O O . LYS A 1 182 ? 13.573 -3.636 -43.374 1.00 60.16 182 LYS A O 1
ATOM 1409 N N . LYS A 1 183 ? 14.890 -4.949 -44.618 1.00 59.75 183 LYS A N 1
ATOM 1410 C CA . LYS A 1 183 ? 13.789 -5.728 -45.219 1.00 59.75 183 LYS A CA 1
ATOM 1411 C C . LYS A 1 183 ? 13.449 -7.003 -44.437 1.00 59.75 183 LYS A C 1
ATOM 1413 O O . LYS A 1 183 ? 12.480 -7.675 -44.779 1.00 59.75 183 LYS A O 1
ATOM 1418 N N . THR A 1 184 ? 14.260 -7.350 -43.438 1.00 52.16 184 THR A N 1
ATOM 1419 C CA . THR A 1 184 ? 14.186 -8.636 -42.719 1.00 52.16 184 THR A CA 1
ATOM 1420 C C . THR A 1 184 ? 13.642 -8.495 -41.289 1.00 52.16 184 THR A C 1
ATOM 1422 O O . THR A 1 184 ? 13.545 -9.493 -40.578 1.00 52.16 184 THR A O 1
ATOM 1425 N N . GLN A 1 185 ? 13.263 -7.280 -40.883 1.00 44.12 185 GLN A N 1
ATOM 1426 C CA . GLN A 1 185 ? 12.666 -6.932 -39.590 1.00 44.12 185 GLN A CA 1
ATOM 1427 C C . GLN A 1 185 ? 11.276 -6.329 -39.813 1.00 44.12 185 GLN A C 1
ATOM 1429 O O . GLN A 1 185 ? 10.383 -6.609 -38.985 1.00 44.12 185 GLN A O 1
#

Sequence (185 aa):
MEDGREASTNSLLKDECYADFLVKDFDVKTYTAQAIHHAVIAEQLAKLAQGISQLDKELHTQVVARHEDLLAQATGIESLEGVLQMMQTRISALQAAVDSVEFLHGDFFLPEITFTLMGAIVSITFNMLALKLLTSSLTDPLGRSGVNGKTWLKIALLCSVIHRFVITVGDIFVWAEILLSKKTQ

InterPro domains:
  IPR019465 Conserved oligomeric Golgi complex subunit 5 [PTHR13228] (6-102)
  IPR049176 Conserved oligomeric Golgi complex subunit 5, N-terminal [PF10392] (20-100)

Foldseek 3Di:
DPVVVVVVVVVVCPDPVNPQVPPPPRDPVVVVVVVVVVVVVVVVVVVVVVVVVVVVVVVVVVVVVVVVVVVVVVVVVVVVVVVVVVVVVVVVVVVVVVVVVCCCCPVPPVVVVVVVVVLVVVVVVLVVVLVVLVVVVVPCPDPPDPDPVVNNVVVSVVSVVVSVVCSVVVVVVVVVVVVVVVVPD

Secondary structure (DSSP, 8-state):
--HHHHHHHHHHTTSGGGGGGGSTT--HHHHHHHHHHHHHHHHHHHHHHHHHHHHHHHHHHHHHHHHHHHHHHHHHHHHHHHHHHHHHHHHHHHHHHHHHHHHHIIIIIHHHHHHHHHHHHHHHHHHHHHHHHHHHHHS--S--S---HHHHHHHHHHHHHHHHHHHHHHHHHHHHHHHHHTT--

Organism: Astatotilapia calliptera (NCBI:txid8154)

pLDDT: mean 75.97, std 11.88, range [44.12, 95.56]

Radius of gyration: 60.05 Å; chains: 1; bounding box: 133×34×145 Å